Protein AF-A0A3A8ARD9-F1 (afdb_monomer)

Solvent-accessible surface area (backbone atoms only — not comparable to full-atom values): 11303 Å² total; per-residue (Å²): 135,90,88,90,84,87,85,86,86,84,88,78,91,87,85,80,82,78,76,79,75,70,78,70,82,71,80,64,58,63,31,54,31,40,28,12,65,38,53,89,62,83,46,65,73,39,30,37,40,38,26,54,30,51,44,31,18,37,34,86,49,76,37,39,67,30,58,52,47,16,23,49,39,80,49,76,68,88,45,62,64,48,50,39,53,54,50,55,69,37,48,47,90,88,64,81,78,72,55,58,87,47,55,49,75,44,76,76,36,67,59,55,51,76,41,47,37,39,31,39,42,38,32,34,26,63,75,93,54,48,36,30,34,46,36,36,54,59,55,85,47,52,72,37,41,39,34,58,50,49,36,92,71,22,45,65,44,29,38,34,34,35,50,74,44,68,69,70,75,69,70,76,61,60,58,66,58,49,51,50,49,50,51,52,50,51,53,54,56,56,57,59,58,70,77,78,113

Foldseek 3Di:
DDDPDPDPPDPDPDPDPPPPPVVDPDQFDWFKAWEAQAQVPRDHTFWMKIKNHFKWWDHPDALDTDRHYYYKDFQPPPDLVSVQVVCQRRHHPPDDRFDSVQKDKDFQDDQKDKAQFQKKWWDWFPDPGRIIIIMGDPVQQDIMIMGIGTDPRTHTGMMIGGHGRHNPPPPPPCVVVVVVVVVVVVVVVVVVVVVVD

Radius of gyration: 27.37 Å; Cα contacts (8 Å, |Δi|>4): 359; chains: 1; bounding box: 75×41×82 Å

Nearest PDB structures (foldseek):
  8wqp-assembly1_B  TM=2.453E-01  e=1.237E+00  Thalassiosira pseudonana
  4b3f-assembly1_X  TM=2.685E-01  e=9.332E+00  Homo sapiens

Secondary structure (DSSP, 8-state):
------SSS---S-S-------------PPEEEEEESSSSS--SEEEEEEESS-EEEE-SSTT-EESSEEE-EE-SS-SHHHHHHHHHHTPPTTPPPPPGGGEEEESSPPSEEEE-EEEEEEEESSSS--EEEEEEE-SSSS-EEEEEEE-TT--EEEEEEEEE---------THHHHHHHHHHHHHHHHHHHTT--

Structure (mmCIF, N/CA/C/O backbone):
data_AF-A0A3A8ARD9-F1
#
_entry.id   AF-A0A3A8ARD9-F1
#
loop_
_atom_site.group_PDB
_atom_site.id
_atom_site.type_symbol
_atom_site.label_atom_id
_atom_site.label_alt_id
_atom_site.label_comp_id
_atom_site.label_asym_id
_atom_site.label_entity_id
_atom_site.label_seq_id
_atom_site.pdbx_PDB_ins_code
_atom_site.Cartn_x
_atom_site.Cartn_y
_atom_site.Cartn_z
_atom_site.occupancy
_atom_site.B_iso_or_equiv
_atom_site.auth_seq_id
_atom_site.auth_comp_id
_atom_site.auth_asym_id
_atom_site.auth_atom_id
_atom_site.pdbx_PDB_model_num
ATOM 1 N N . MET A 1 1 ? -55.171 -25.670 58.214 1.00 51.94 1 MET A N 1
ATOM 2 C CA . MET A 1 1 ? -53.879 -25.117 58.677 1.00 51.94 1 MET A CA 1
ATOM 3 C C . MET A 1 1 ? -52.766 -25.917 58.018 1.00 51.94 1 MET A C 1
ATOM 5 O O . MET A 1 1 ? -52.911 -27.127 57.944 1.00 51.94 1 MET A O 1
ATOM 9 N N . PHE A 1 2 ? -51.705 -25.227 57.582 1.00 50.22 2 PHE A N 1
ATOM 10 C CA . PHE A 1 2 ? -50.454 -25.733 56.984 1.00 50.22 2 PHE A CA 1
ATOM 11 C C . PHE A 1 2 ? -50.506 -26.158 55.507 1.00 50.22 2 PHE A C 1
ATOM 13 O O . PHE A 1 2 ? -51.161 -27.132 55.160 1.00 50.22 2 PHE A O 1
ATOM 20 N N . GLY A 1 3 ? -49.751 -25.459 54.643 1.00 45.06 3 GLY A N 1
ATOM 21 C CA . GLY A 1 3 ? -49.331 -26.067 53.375 1.00 45.06 3 GLY A CA 1
ATOM 22 C C . GLY A 1 3 ? -48.809 -25.186 52.236 1.00 45.06 3 GLY A C 1
ATOM 23 O O . GLY A 1 3 ? -48.193 -25.740 51.338 1.00 45.06 3 GLY A O 1
ATOM 24 N N . LEU A 1 4 ? -49.003 -23.860 52.226 1.00 45.50 4 LEU A N 1
ATOM 25 C CA . LEU A 1 4 ? -48.804 -23.070 50.994 1.00 45.50 4 LEU A CA 1
ATOM 26 C C . LEU A 1 4 ? -47.886 -21.844 51.166 1.00 45.50 4 LEU A C 1
ATOM 28 O O . LEU A 1 4 ? -48.277 -20.723 50.865 1.00 45.50 4 LEU A O 1
ATOM 32 N N . GLN A 1 5 ? -46.672 -22.027 51.699 1.00 47.50 5 GLN A N 1
ATOM 33 C CA . GLN A 1 5 ? -45.747 -20.899 51.935 1.00 47.50 5 GLN A CA 1
ATOM 34 C C . GLN A 1 5 ? -44.271 -21.154 51.586 1.00 47.50 5 GLN A C 1
ATOM 36 O O . GLN A 1 5 ? -43.397 -20.391 51.986 1.00 47.50 5 GLN A O 1
ATOM 41 N N . ARG A 1 6 ? -43.957 -22.201 50.816 1.00 45.84 6 ARG A N 1
ATOM 42 C CA . ARG A 1 6 ? -42.572 -22.516 50.422 1.00 45.84 6 ARG A CA 1
ATOM 43 C C . ARG A 1 6 ? -42.450 -22.750 48.918 1.00 45.84 6 ARG A C 1
ATOM 45 O O . ARG A 1 6 ? -42.188 -23.862 48.489 1.00 45.84 6 ARG A O 1
ATOM 52 N N . ALA A 1 7 ? -42.670 -21.709 48.120 1.00 44.78 7 ALA A N 1
ATOM 53 C CA . ALA A 1 7 ? -42.417 -21.771 46.675 1.00 44.78 7 ALA A CA 1
ATOM 54 C C . ALA A 1 7 ? -41.921 -20.444 46.067 1.00 44.78 7 ALA A C 1
ATOM 56 O O . ALA A 1 7 ? -42.026 -20.248 44.864 1.00 44.78 7 ALA A O 1
ATOM 57 N N . ILE A 1 8 ? -41.391 -19.512 46.873 1.00 48.25 8 ILE A N 1
ATOM 58 C CA . ILE A 1 8 ? -40.909 -18.207 46.377 1.00 48.25 8 ILE A CA 1
ATOM 59 C C . ILE A 1 8 ? -39.551 -17.859 47.000 1.00 48.25 8 ILE A C 1
ATOM 61 O O . ILE A 1 8 ? -39.387 -16.796 47.574 1.00 48.25 8 ILE A O 1
ATOM 65 N N . VAL A 1 9 ? -38.567 -18.762 46.963 1.00 47.78 9 VAL A N 1
ATOM 66 C CA . VAL A 1 9 ? -37.166 -18.409 47.285 1.00 47.78 9 VAL A CA 1
ATOM 67 C C . VAL A 1 9 ? -36.209 -19.341 46.528 1.00 47.78 9 VAL A C 1
ATOM 69 O O . VAL A 1 9 ? -35.508 -20.137 47.136 1.00 47.78 9 VAL A O 1
ATOM 72 N N . ALA A 1 10 ? -36.219 -19.322 45.194 1.00 43.03 10 ALA A N 1
ATOM 73 C CA . ALA A 1 10 ? -35.192 -20.022 44.403 1.00 43.03 10 ALA A CA 1
ATOM 74 C C . ALA A 1 10 ? -35.070 -19.494 42.961 1.00 43.03 10 ALA A C 1
ATOM 76 O O . ALA A 1 10 ? -34.775 -20.251 42.044 1.00 43.03 10 ALA A O 1
ATOM 77 N N . ILE A 1 11 ? -35.325 -18.203 42.729 1.00 45.53 11 ILE A N 1
ATOM 78 C CA . ILE A 1 11 ? -35.058 -17.558 41.432 1.00 45.53 11 ILE A CA 1
ATOM 79 C C . ILE A 1 11 ? -34.274 -16.282 41.717 1.00 45.53 11 ILE A C 1
ATOM 81 O O . ILE A 1 11 ? -34.780 -15.167 41.664 1.00 45.53 11 ILE A O 1
ATOM 85 N N . GLY A 1 12 ? -33.031 -16.454 42.134 1.00 47.69 12 GLY A N 1
ATOM 86 C CA . GLY A 1 12 ? -32.101 -15.360 42.339 1.00 47.69 12 GLY A CA 1
ATOM 87 C C . GLY A 1 12 ? -30.702 -15.920 42.197 1.00 47.69 12 GLY A C 1
ATOM 88 O O . GLY A 1 12 ? -30.392 -16.918 42.835 1.00 47.69 12 GLY A O 1
ATOM 89 N N . VAL A 1 13 ? -29.869 -15.260 41.392 1.00 43.78 13 VAL A N 1
ATOM 90 C CA . VAL A 1 13 ? -28.436 -15.552 41.178 1.00 43.78 13 VAL A CA 1
ATOM 91 C C . VAL A 1 13 ? -28.100 -16.566 40.062 1.00 43.78 13 VAL A C 1
ATOM 93 O O . VAL A 1 13 ? -27.287 -17.460 40.254 1.00 43.78 13 VAL A O 1
ATOM 96 N N . ALA A 1 14 ? -28.649 -16.402 38.851 1.00 43.91 14 ALA A N 1
ATOM 97 C CA . ALA A 1 14 ? -28.125 -17.096 37.654 1.00 43.91 14 ALA A CA 1
ATOM 98 C C . ALA A 1 14 ? -27.957 -16.198 36.411 1.00 43.91 14 ALA A C 1
ATOM 100 O O . ALA A 1 14 ? -27.719 -16.693 35.315 1.00 43.91 14 ALA A O 1
ATOM 101 N N . ALA A 1 15 ? -28.065 -14.875 36.554 1.00 46.41 15 ALA A N 1
ATOM 102 C CA . ALA A 1 15 ? -28.035 -13.950 35.424 1.00 46.41 15 ALA A CA 1
ATOM 103 C C . ALA A 1 15 ? -27.101 -12.770 35.700 1.00 46.41 15 ALA A C 1
ATOM 105 O O . ALA A 1 15 ? -27.576 -11.659 35.884 1.00 46.41 15 ALA A O 1
ATOM 106 N N . LEU A 1 16 ? -25.786 -13.005 35.786 1.00 44.34 16 LEU A N 1
ATOM 107 C CA . LEU A 1 16 ? -24.790 -11.952 35.520 1.00 44.34 16 LEU A CA 1
ATOM 108 C C . LEU A 1 16 ? -23.359 -12.495 35.328 1.00 44.34 16 LEU A C 1
ATOM 110 O O . LEU A 1 16 ? -22.392 -11.884 35.760 1.00 44.34 16 LEU A O 1
ATOM 114 N N . MET A 1 17 ? -23.201 -13.646 34.673 1.00 47.62 17 MET A N 1
ATOM 115 C CA . MET A 1 17 ? -21.904 -14.064 34.114 1.00 47.62 17 MET A CA 1
ATOM 116 C C . MET A 1 17 ? -21.945 -13.864 32.596 1.00 47.62 17 MET A C 1
ATOM 118 O O . MET A 1 17 ? -21.634 -14.762 31.821 1.00 47.62 17 MET A O 1
ATOM 122 N N . ALA A 1 18 ? -22.394 -12.681 32.161 1.00 52.00 18 ALA A N 1
ATOM 123 C CA . ALA A 1 18 ? -22.099 -12.210 30.817 1.00 52.00 18 ALA A CA 1
ATOM 124 C C . ALA A 1 18 ? -20.601 -11.908 30.810 1.00 52.00 18 ALA A C 1
ATOM 126 O O . ALA A 1 18 ? -20.155 -10.865 31.287 1.00 52.00 18 ALA A O 1
ATOM 127 N N . VAL A 1 19 ? -19.839 -12.911 30.384 1.00 51.06 19 VAL A N 1
ATOM 128 C CA . VAL A 1 19 ? -18.399 -12.865 30.184 1.00 51.06 19 VAL A CA 1
ATOM 129 C C . VAL A 1 19 ? -18.106 -11.675 29.274 1.00 51.06 19 VAL A C 1
ATOM 131 O O . VAL A 1 19 ? -18.251 -11.745 28.059 1.00 51.06 19 VAL A O 1
ATOM 134 N N . TYR A 1 20 ? -17.713 -10.559 29.883 1.00 47.31 20 TYR A N 1
ATOM 135 C CA . TYR A 1 20 ? -16.976 -9.503 29.213 1.00 47.31 20 TYR A CA 1
ATOM 136 C C . TYR A 1 20 ? -15.608 -10.098 28.866 1.00 47.31 20 TYR A C 1
ATOM 138 O O . TYR A 1 20 ? -14.628 -9.906 29.583 1.00 47.31 20 TYR A O 1
ATOM 146 N N . THR A 1 21 ? -15.525 -10.857 27.772 1.00 50.69 21 THR A N 1
ATOM 147 C CA . THR A 1 21 ? -14.259 -10.999 27.057 1.00 50.69 21 THR A CA 1
ATOM 148 C C . THR A 1 21 ? -13.970 -9.632 26.465 1.00 50.69 21 THR A C 1
ATOM 150 O O . THR A 1 21 ? -14.324 -9.335 25.326 1.00 50.69 21 THR A O 1
ATOM 153 N N . VAL A 1 22 ? -13.392 -8.756 27.285 1.00 55.84 22 VAL A N 1
ATOM 154 C CA . VAL A 1 22 ? -12.716 -7.566 26.792 1.00 55.84 22 VAL A CA 1
ATOM 155 C C . VAL A 1 22 ? -11.607 -8.118 25.912 1.00 55.84 22 VAL A C 1
ATOM 157 O O . VAL A 1 22 ? -10.635 -8.675 26.421 1.00 55.84 22 VAL A O 1
ATOM 160 N N . ALA A 1 23 ? -11.816 -8.077 24.596 1.00 53.88 23 ALA A N 1
ATOM 161 C CA . ALA A 1 23 ? -10.772 -8.348 23.630 1.00 53.88 23 ALA A CA 1
ATOM 162 C C . ALA A 1 23 ? -9.664 -7.340 23.931 1.00 53.88 23 ALA A C 1
ATOM 164 O O . ALA A 1 23 ? -9.779 -6.155 23.618 1.00 53.88 23 ALA A O 1
ATOM 165 N N . LEU A 1 24 ? -8.648 -7.785 24.670 1.00 51.09 24 LEU A N 1
ATOM 166 C CA . LEU A 1 24 ? -7.471 -6.977 24.920 1.00 51.09 24 LEU A CA 1
ATOM 167 C C . LEU A 1 24 ? -6.895 -6.647 23.542 1.00 51.09 24 LEU A C 1
ATOM 169 O O . LEU A 1 24 ? -6.752 -7.572 22.738 1.00 51.09 24 LEU A O 1
ATOM 173 N N . PRO A 1 25 ? -6.601 -5.369 23.247 1.00 55.31 25 PRO A N 1
ATOM 174 C CA . PRO A 1 25 ? -6.003 -5.008 21.976 1.00 55.31 25 PRO A CA 1
ATOM 175 C C . PRO A 1 25 ? -4.696 -5.786 21.864 1.00 55.31 25 PRO A C 1
ATOM 177 O O . PRO A 1 25 ? -3.753 -5.563 22.628 1.00 55.31 25 PRO A O 1
ATOM 180 N N . THR A 1 26 ? -4.663 -6.770 20.966 1.00 52.94 26 THR A N 1
ATOM 181 C CA . THR A 1 26 ? -3.432 -7.466 20.614 1.00 52.94 26 THR A CA 1
ATOM 182 C C . THR A 1 26 ? -2.468 -6.389 20.164 1.00 52.94 26 THR A C 1
ATOM 184 O O . THR A 1 26 ? -2.813 -5.606 19.278 1.00 52.94 26 THR A O 1
ATOM 187 N N . LYS A 1 27 ? -1.304 -6.297 20.818 1.00 52.31 27 LYS A N 1
ATOM 188 C CA . LYS A 1 27 ? -0.254 -5.366 20.410 1.00 52.31 27 LYS A CA 1
ATOM 189 C C . LYS A 1 27 ? -0.035 -5.569 18.921 1.00 52.31 27 LYS A C 1
ATOM 191 O O . LYS A 1 27 ? 0.405 -6.636 18.502 1.00 52.31 27 LYS A O 1
ATOM 196 N N . SER A 1 28 ? -0.421 -4.564 18.150 1.00 60.41 28 SER A N 1
ATOM 197 C CA . SER A 1 28 ? -0.169 -4.547 16.729 1.00 60.41 28 SER A CA 1
ATOM 198 C C . SER A 1 28 ? 1.343 -4.575 16.555 1.00 60.41 28 SER A C 1
ATOM 200 O O . SER A 1 28 ? 2.037 -3.655 16.989 1.00 60.41 28 SER A O 1
ATOM 202 N N . HIS A 1 29 ? 1.862 -5.683 16.039 1.00 68.19 29 HIS A N 1
ATOM 203 C CA . HIS A 1 29 ? 3.268 -5.776 15.696 1.00 68.19 29 HIS A CA 1
ATOM 204 C C . HIS A 1 29 ? 3.477 -4.990 14.407 1.00 68.19 29 HIS A C 1
ATOM 206 O O . HIS A 1 29 ? 2.706 -5.151 13.462 1.00 68.19 29 HIS A O 1
ATOM 212 N N . ALA A 1 30 ? 4.509 -4.149 14.388 1.00 85.12 30 ALA A N 1
ATOM 213 C CA . ALA A 1 30 ? 4.923 -3.488 13.165 1.00 85.12 30 ALA A CA 1
ATOM 214 C C . ALA A 1 30 ? 5.226 -4.553 12.098 1.00 85.12 30 ALA A C 1
ATOM 216 O O . ALA A 1 30 ? 5.954 -5.512 12.377 1.00 85.12 30 ALA A O 1
ATOM 217 N N . ALA A 1 31 ? 4.639 -4.410 10.911 1.00 93.19 31 ALA A N 1
ATOM 218 C CA . ALA A 1 31 ? 4.912 -5.287 9.781 1.00 93.19 31 ALA A CA 1
ATOM 219 C C . ALA A 1 31 ? 6.067 -4.718 8.952 1.00 93.19 31 ALA A C 1
ATOM 221 O O . ALA A 1 31 ? 6.201 -3.504 8.800 1.00 93.19 31 ALA A O 1
ATOM 222 N N . THR A 1 32 ? 6.905 -5.596 8.410 1.00 96.94 32 THR A N 1
ATOM 223 C CA . THR A 1 32 ? 8.037 -5.211 7.568 1.00 96.94 32 THR A CA 1
ATOM 224 C C . THR A 1 32 ? 7.963 -5.985 6.262 1.00 96.94 32 THR A C 1
ATOM 226 O O . THR A 1 32 ? 7.939 -7.215 6.275 1.00 96.94 32 THR A O 1
ATOM 229 N N . ILE A 1 33 ? 7.945 -5.262 5.145 1.00 97.88 33 ILE A N 1
ATOM 230 C CA . ILE A 1 33 ? 7.866 -5.820 3.795 1.00 97.88 33 ILE A CA 1
ATOM 231 C C . ILE A 1 33 ? 9.138 -5.450 3.041 1.00 97.88 33 ILE A C 1
ATOM 233 O O . ILE A 1 33 ? 9.484 -4.274 2.939 1.00 97.88 33 ILE A O 1
ATOM 237 N N . THR A 1 34 ? 9.833 -6.440 2.488 1.00 97.25 34 THR A N 1
ATOM 238 C CA . THR A 1 34 ? 10.990 -6.214 1.614 1.00 97.25 34 THR A CA 1
ATOM 239 C C . THR A 1 34 ? 10.570 -6.269 0.151 1.00 97.25 34 THR A C 1
ATOM 241 O O . THR A 1 34 ? 9.856 -7.182 -0.260 1.00 97.25 34 THR A O 1
ATOM 244 N N .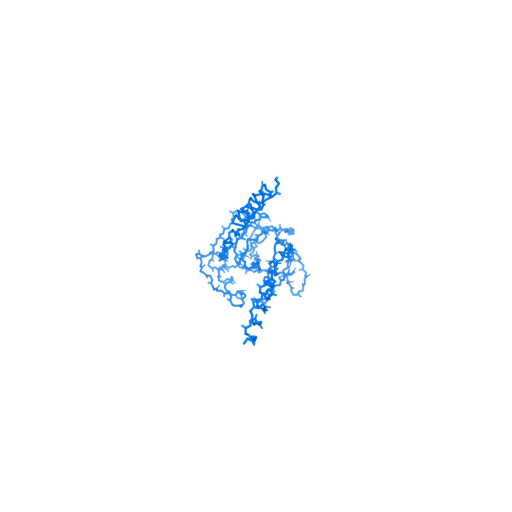 PHE A 1 35 ? 11.028 -5.303 -0.640 1.00 96.62 35 PHE A N 1
ATOM 245 C CA . PHE A 1 35 ? 10.693 -5.198 -2.057 1.00 96.62 35 PHE A CA 1
ATOM 246 C C . PHE A 1 35 ? 11.866 -5.596 -2.947 1.00 96.62 35 PHE A C 1
ATOM 248 O O . PHE A 1 35 ? 13.008 -5.214 -2.677 1.00 96.62 35 PHE A O 1
ATOM 255 N N . TYR A 1 36 ? 11.561 -6.324 -4.019 1.00 94.81 36 TYR A N 1
ATOM 256 C CA . TYR A 1 36 ? 12.518 -6.831 -5.005 1.00 94.81 36 TYR A CA 1
ATOM 257 C C . TYR A 1 36 ? 12.028 -6.533 -6.422 1.00 94.81 36 TYR A C 1
ATOM 259 O O . TYR A 1 36 ? 10.817 -6.465 -6.652 1.00 94.81 36 TYR A O 1
ATOM 267 N N . ASP A 1 37 ? 12.960 -6.387 -7.367 1.00 91.69 37 ASP A N 1
ATOM 268 C CA . ASP A 1 37 ? 12.613 -6.257 -8.790 1.00 91.69 37 ASP A CA 1
ATOM 269 C C . ASP A 1 37 ? 11.928 -7.537 -9.316 1.00 91.69 37 ASP A C 1
ATOM 271 O O . ASP A 1 37 ? 10.939 -7.448 -10.043 1.00 91.69 37 ASP A O 1
ATOM 275 N N . ASP A 1 38 ? 12.379 -8.719 -8.872 1.00 87.88 38 ASP A N 1
ATOM 276 C CA . ASP A 1 38 ? 11.683 -10.000 -9.059 1.00 87.88 38 ASP A CA 1
ATOM 277 C C . ASP A 1 38 ? 11.295 -10.606 -7.695 1.00 87.88 38 ASP A C 1
ATOM 279 O O . ASP A 1 38 ? 12.137 -11.179 -6.997 1.00 87.88 38 ASP A O 1
ATOM 283 N N . PRO A 1 39 ? 10.019 -10.516 -7.280 1.00 78.31 39 PRO A N 1
ATOM 284 C CA . PRO A 1 39 ? 9.589 -11.071 -6.002 1.00 78.31 39 PRO A CA 1
ATOM 285 C C . PRO A 1 39 ? 9.498 -12.611 -6.002 1.00 78.31 39 PRO A C 1
ATOM 287 O O . PRO A 1 39 ? 9.408 -13.200 -4.924 1.00 78.31 39 PRO A O 1
ATOM 290 N N . ALA A 1 40 ? 9.516 -13.283 -7.164 1.00 80.81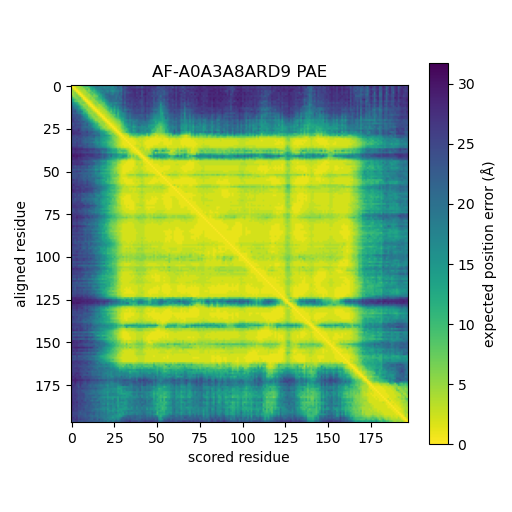 40 ALA A N 1
ATOM 291 C CA . ALA A 1 40 ? 9.477 -14.747 -7.261 1.00 80.81 40 ALA A CA 1
ATOM 292 C C . ALA A 1 40 ? 10.868 -15.391 -7.107 1.00 80.81 40 ALA A C 1
ATOM 294 O O . ALA A 1 40 ? 10.973 -16.523 -6.627 1.00 80.81 40 ALA A O 1
ATOM 295 N N . GLY A 1 41 ? 11.927 -14.666 -7.469 1.00 77.31 41 GLY A N 1
ATOM 296 C CA . GLY A 1 41 ? 13.320 -15.035 -7.238 1.00 77.31 41 GLY A CA 1
ATOM 297 C C . GLY A 1 41 ? 14.066 -13.853 -6.624 1.00 77.31 41 GLY A C 1
ATOM 298 O O . GLY A 1 41 ? 14.609 -13.074 -7.396 1.00 77.31 41 GLY A O 1
ATOM 299 N N . PRO A 1 42 ? 14.099 -13.703 -5.281 1.00 71.56 42 PRO A N 1
ATOM 300 C CA . PRO A 1 42 ? 14.482 -12.465 -4.594 1.00 71.56 42 PRO A CA 1
ATOM 301 C C . PRO A 1 42 ? 15.971 -12.129 -4.772 1.00 71.56 42 PRO A C 1
ATOM 303 O O . PRO A 1 42 ? 16.802 -12.329 -3.885 1.00 71.56 42 PRO A O 1
ATOM 306 N N . ALA A 1 43 ? 16.295 -11.615 -5.947 1.00 78.06 43 ALA A N 1
ATOM 307 C CA . ALA A 1 43 ? 17.495 -10.877 -6.276 1.00 78.06 43 ALA A CA 1
ATOM 308 C C . ALA A 1 43 ? 17.138 -9.384 -6.318 1.00 78.06 43 ALA A C 1
ATOM 310 O O . ALA A 1 43 ? 15.970 -9.015 -6.441 1.00 78.06 43 ALA A O 1
ATOM 311 N N . ASP A 1 44 ? 18.143 -8.521 -6.179 1.00 88.19 44 ASP A N 1
ATOM 312 C CA . ASP A 1 44 ? 17.994 -7.073 -6.373 1.00 88.19 44 ASP A CA 1
ATOM 313 C C . ASP A 1 44 ? 16.969 -6.415 -5.431 1.00 88.19 44 ASP A C 1
ATOM 315 O O . ASP A 1 44 ? 15.945 -5.853 -5.832 1.00 88.19 44 ASP A O 1
ATOM 319 N N . LYS A 1 45 ? 17.269 -6.479 -4.127 1.00 93.69 45 LYS A N 1
ATOM 320 C CA . LYS A 1 45 ? 16.525 -5.757 -3.087 1.00 93.69 45 LYS A CA 1
ATOM 321 C C . LYS A 1 45 ? 16.475 -4.260 -3.417 1.00 93.69 45 LYS A C 1
ATOM 323 O O . LYS A 1 45 ? 17.501 -3.627 -3.656 1.00 93.69 45 LYS A O 1
ATOM 328 N N . ARG A 1 46 ? 15.276 -3.684 -3.347 1.00 94.62 46 ARG A N 1
ATOM 329 C CA . ARG A 1 46 ? 14.999 -2.262 -3.618 1.00 94.62 46 ARG A CA 1
ATOM 330 C C . ARG A 1 46 ? 14.833 -1.435 -2.356 1.00 94.62 46 ARG A C 1
ATOM 332 O O . ARG A 1 46 ? 15.138 -0.247 -2.348 1.00 94.62 46 ARG A O 1
ATOM 339 N N . GLY A 1 47 ? 14.362 -2.056 -1.288 1.00 96.00 47 GLY A N 1
ATOM 340 C CA . GLY A 1 47 ? 14.173 -1.396 -0.010 1.00 96.00 47 GLY A CA 1
ATOM 341 C C . GLY A 1 47 ? 13.225 -2.168 0.881 1.00 96.00 47 GLY A C 1
ATOM 342 O O . GLY A 1 47 ? 12.774 -3.271 0.551 1.00 96.00 47 GLY A O 1
ATOM 343 N N . THR A 1 48 ? 12.939 -1.567 2.019 1.00 97.62 48 THR A N 1
ATOM 344 C CA . THR A 1 48 ? 12.080 -2.123 3.046 1.00 97.62 48 THR A CA 1
ATOM 345 C C . THR A 1 48 ? 11.035 -1.087 3.434 1.00 97.62 48 THR A C 1
ATOM 347 O O . THR A 1 48 ? 11.360 0.066 3.701 1.00 97.62 48 THR A O 1
ATOM 350 N N . LEU A 1 49 ? 9.776 -1.507 3.500 1.00 97.94 49 LEU A N 1
ATOM 351 C CA . LEU A 1 49 ? 8.691 -0.715 4.059 1.00 97.94 49 LEU A CA 1
ATOM 352 C C . LEU A 1 49 ? 8.348 -1.248 5.445 1.00 97.94 49 LEU A C 1
ATOM 354 O O . LEU A 1 49 ? 8.115 -2.446 5.613 1.00 97.94 49 LEU A O 1
ATOM 358 N N . THR A 1 50 ? 8.297 -0.357 6.425 1.00 97.81 50 THR A N 1
ATOM 359 C CA . THR A 1 50 ? 7.809 -0.657 7.769 1.00 97.81 50 THR A CA 1
ATOM 360 C C . THR A 1 50 ? 6.444 -0.020 7.966 1.00 97.81 50 THR A C 1
ATOM 362 O O . THR A 1 50 ? 6.251 1.148 7.647 1.00 97.81 50 THR A O 1
ATOM 365 N N . CYS A 1 51 ? 5.521 -0.793 8.517 1.00 96.31 51 CYS A N 1
ATOM 366 C CA . CYS A 1 51 ? 4.151 -0.418 8.820 1.00 96.31 51 CYS A CA 1
ATOM 367 C C . CYS A 1 51 ? 3.949 -0.458 10.338 1.00 96.31 51 CYS A C 1
ATOM 369 O O . CYS A 1 51 ? 4.365 -1.427 10.971 1.00 96.31 51 CYS A O 1
ATOM 371 N N . SER A 1 52 ? 3.291 0.535 10.945 1.00 94.56 52 SER A N 1
ATOM 372 C CA . SER A 1 52 ? 2.960 0.493 12.386 1.00 94.56 52 SER A CA 1
ATOM 373 C C . SER A 1 52 ? 2.023 -0.656 12.755 1.00 94.56 52 SER A C 1
ATOM 375 O O . SER A 1 52 ? 2.033 -1.134 13.894 1.00 94.56 52 SER A O 1
ATOM 377 N N . VAL A 1 53 ? 1.208 -1.094 11.794 1.00 90.94 53 VAL A N 1
ATOM 378 C CA . VAL A 1 53 ? 0.232 -2.170 11.950 1.00 90.94 53 VAL A CA 1
ATOM 379 C C . VAL A 1 53 ? 0.299 -3.174 10.794 1.00 90.94 53 VAL A C 1
ATOM 381 O O . VAL A 1 53 ? 1.343 -3.315 10.157 1.00 90.94 53 VAL A O 1
ATOM 384 N N . ALA A 1 54 ? -0.785 -3.914 10.545 1.00 92.88 54 ALA A N 1
ATOM 385 C CA . ALA A 1 54 ? -0.874 -4.863 9.444 1.00 92.88 54 ALA A CA 1
ATOM 386 C C . ALA A 1 54 ? -0.977 -4.152 8.085 1.00 92.88 54 ALA A C 1
ATOM 388 O O . ALA A 1 54 ? -1.878 -3.347 7.848 1.00 92.88 54 ALA A O 1
ATOM 389 N N . CYS A 1 55 ? -0.074 -4.508 7.180 1.00 96.50 55 CYS A N 1
ATOM 390 C CA . CYS A 1 55 ? -0.107 -4.127 5.777 1.00 96.50 55 CYS A CA 1
ATOM 391 C C . CYS A 1 55 ? 0.387 -5.303 4.927 1.00 96.50 55 CYS A C 1
ATOM 393 O O . CYS A 1 55 ? 1.058 -6.217 5.423 1.00 96.50 55 CYS A O 1
ATOM 395 N N . SER A 1 56 ? 0.087 -5.261 3.637 1.00 97.56 56 SER A N 1
ATOM 396 C CA . SER A 1 56 ? 0.601 -6.211 2.657 1.00 97.56 56 SER A CA 1
ATOM 397 C C . SER A 1 56 ? 0.955 -5.500 1.363 1.00 97.56 56 SER A C 1
ATOM 399 O O . SER A 1 56 ? 0.492 -4.394 1.099 1.00 97.56 56 SER A O 1
ATOM 401 N N . ALA A 1 57 ? 1.797 -6.121 0.548 1.00 98.06 57 ALA A N 1
ATOM 402 C CA . ALA A 1 57 ? 2.200 -5.586 -0.741 1.00 98.06 57 ALA A CA 1
ATOM 403 C C . ALA A 1 57 ? 1.796 -6.522 -1.872 1.00 98.06 57 ALA A C 1
ATOM 405 O O . ALA A 1 57 ? 1.722 -7.739 -1.689 1.00 98.06 57 ALA A O 1
ATOM 406 N N . LEU A 1 58 ? 1.558 -5.938 -3.043 1.00 97.81 58 LEU A N 1
ATOM 407 C CA . LEU A 1 58 ? 1.307 -6.681 -4.266 1.00 97.81 58 LEU A CA 1
ATOM 408 C C . LEU A 1 58 ? 2.525 -7.558 -4.589 1.00 97.81 58 LEU A C 1
ATOM 410 O O . LEU A 1 58 ? 3.664 -7.084 -4.649 1.00 97.81 58 LEU A O 1
ATOM 414 N N . PHE A 1 59 ? 2.269 -8.846 -4.787 1.00 95.06 59 PHE A N 1
ATOM 415 C CA . PHE A 1 59 ? 3.252 -9.834 -5.217 1.00 95.06 59 PHE A CA 1
ATOM 416 C C . PHE A 1 59 ? 3.272 -9.946 -6.754 1.00 95.06 59 PHE A C 1
ATOM 418 O O . PHE A 1 59 ? 2.611 -9.180 -7.442 1.00 95.06 59 PHE A O 1
ATOM 425 N N . SER A 1 60 ? 3.994 -10.906 -7.339 1.00 92.31 60 SER A N 1
ATOM 426 C CA . SER A 1 60 ? 4.111 -11.041 -8.807 1.00 92.31 60 SER A CA 1
ATOM 427 C C . SER A 1 60 ? 2.789 -11.260 -9.557 1.00 92.31 60 SER A C 1
ATOM 429 O O . SER A 1 60 ? 2.722 -11.013 -10.759 1.00 92.31 60 SER A O 1
ATOM 431 N N . THR A 1 61 ? 1.753 -11.761 -8.880 1.00 95.19 61 THR A N 1
ATOM 432 C CA . THR A 1 61 ? 0.463 -12.104 -9.494 1.00 95.19 61 THR A CA 1
ATOM 433 C C . THR A 1 61 ? -0.597 -11.058 -9.133 1.00 95.19 61 THR A C 1
ATOM 435 O O . THR A 1 61 ? -0.736 -10.751 -7.945 1.00 95.19 61 THR A O 1
ATOM 438 N N . PRO A 1 62 ? -1.390 -10.554 -10.100 1.00 96.44 62 PRO A N 1
ATOM 439 C CA . PRO A 1 62 ? -2.444 -9.579 -9.828 1.00 96.44 62 PRO A CA 1
ATOM 440 C C . PRO A 1 62 ? -3.398 -10.014 -8.712 1.00 96.44 62 PRO A C 1
ATOM 442 O O . PRO A 1 62 ? -3.790 -11.181 -8.635 1.00 96.44 62 PRO A O 1
ATOM 445 N N . GLY A 1 63 ? -3.741 -9.082 -7.820 1.00 96.50 63 GLY A N 1
ATOM 446 C CA . GLY A 1 63 ? -4.631 -9.328 -6.679 1.00 96.50 63 GLY A CA 1
ATOM 447 C C . GLY A 1 63 ? -4.049 -10.217 -5.573 1.00 96.50 63 GLY A C 1
ATOM 448 O O . GLY A 1 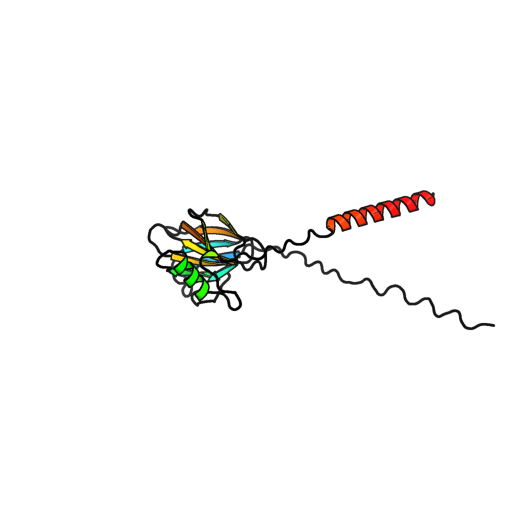63 ? -4.724 -10.467 -4.572 1.00 96.50 63 GLY A O 1
ATOM 449 N N . THR A 1 64 ? -2.809 -10.700 -5.717 1.00 97.50 64 THR A N 1
ATOM 450 C CA . THR A 1 64 ? -2.138 -11.521 -4.704 1.00 97.50 64 THR A CA 1
ATOM 451 C C . THR A 1 64 ? -1.244 -10.649 -3.840 1.00 97.50 64 THR A C 1
ATOM 453 O O . THR A 1 64 ? -0.293 -10.044 -4.328 1.00 97.50 64 THR A O 1
ATOM 456 N N . TYR A 1 65 ? -1.536 -10.622 -2.542 1.00 97.56 65 TYR A N 1
ATOM 457 C CA . TYR A 1 65 ? -0.823 -9.803 -1.569 1.00 97.56 65 TYR A CA 1
ATOM 458 C C . TYR A 1 65 ? -0.034 -10.663 -0.590 1.00 97.56 65 TYR A C 1
ATOM 460 O O . TYR A 1 65 ? -0.482 -11.738 -0.185 1.00 97.56 65 TYR A O 1
ATOM 468 N N . ASN A 1 66 ? 1.137 -10.175 -0.197 1.00 96.75 66 ASN A N 1
ATOM 469 C CA . ASN A 1 66 ? 2.038 -10.849 0.725 1.00 96.75 66 ASN A CA 1
ATOM 470 C C . ASN A 1 66 ? 2.509 -9.871 1.818 1.00 96.75 66 ASN A C 1
ATOM 472 O O . ASN A 1 66 ? 2.663 -8.675 1.582 1.00 96.75 66 ASN A O 1
ATOM 476 N N . THR A 1 67 ? 2.679 -10.373 3.041 1.00 96.81 67 THR A N 1
ATOM 477 C CA . THR A 1 67 ? 2.983 -9.565 4.235 1.00 96.81 67 THR A CA 1
ATOM 478 C C . THR A 1 67 ? 4.478 -9.419 4.522 1.00 96.81 67 THR A C 1
ATOM 480 O O . THR A 1 67 ? 4.843 -8.753 5.483 1.00 96.81 67 THR A O 1
ATOM 483 N N . THR A 1 68 ? 5.347 -10.079 3.755 1.00 96.56 68 THR A N 1
ATOM 484 C CA . THR A 1 68 ? 6.806 -10.064 3.949 1.00 96.56 68 THR A CA 1
ATOM 485 C C . THR A 1 68 ? 7.571 -9.672 2.690 1.00 96.56 68 THR A C 1
ATOM 487 O O . THR A 1 68 ? 8.649 -9.089 2.799 1.00 96.56 68 THR A O 1
ATOM 490 N N . VAL A 1 69 ? 7.030 -9.952 1.502 1.00 96.56 69 VAL A N 1
ATOM 491 C CA . VAL A 1 69 ? 7.683 -9.684 0.214 1.00 96.56 69 VAL A CA 1
ATOM 492 C C . VAL A 1 69 ? 6.743 -8.940 -0.729 1.00 96.56 69 VAL A C 1
ATOM 494 O O . VAL A 1 69 ? 5.608 -9.361 -0.921 1.00 96.56 69 VAL A O 1
ATOM 497 N N . GLY A 1 70 ? 7.228 -7.869 -1.355 1.00 97.06 70 GLY A N 1
ATOM 498 C CA . GLY A 1 70 ? 6.515 -7.125 -2.395 1.00 97.06 70 GLY A CA 1
ATOM 499 C C . GLY A 1 70 ? 7.296 -7.058 -3.708 1.00 97.06 70 GLY A C 1
ATOM 500 O O . GLY A 1 70 ? 8.526 -7.124 -3.717 1.00 97.06 70 GLY A O 1
ATOM 501 N N . GLY A 1 71 ? 6.578 -6.929 -4.822 1.00 95.44 71 GLY A N 1
ATOM 502 C CA . GLY A 1 71 ? 7.169 -6.708 -6.142 1.00 95.44 71 GLY A CA 1
ATOM 503 C C . GLY A 1 71 ? 7.320 -5.229 -6.487 1.00 95.44 71 GLY A C 1
ATOM 504 O O . GLY A 1 71 ? 6.585 -4.379 -5.977 1.00 95.44 71 GLY A O 1
ATOM 505 N N . VAL A 1 72 ? 8.257 -4.934 -7.385 1.00 95.25 72 VAL A N 1
ATOM 506 C CA . VAL A 1 72 ? 8.343 -3.641 -8.072 1.00 95.25 72 VAL A CA 1
ATOM 507 C C . VAL A 1 72 ? 7.710 -3.755 -9.451 1.00 95.25 72 VAL A C 1
ATOM 509 O O . VAL A 1 72 ? 7.996 -4.674 -10.213 1.00 95.25 72 VAL A O 1
ATOM 512 N N . PHE A 1 73 ? 6.855 -2.796 -9.787 1.00 95.12 73 PHE A N 1
ATOM 513 C CA . PHE A 1 73 ? 6.103 -2.779 -11.037 1.00 95.12 73 PHE A CA 1
ATOM 514 C C . PHE A 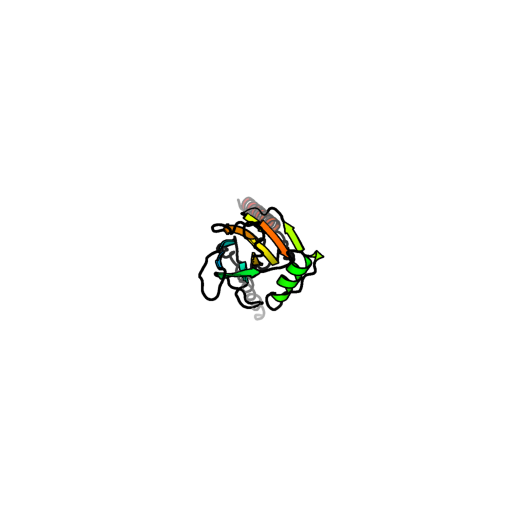1 73 ? 6.391 -1.519 -11.832 1.00 95.12 73 PHE A C 1
ATOM 516 O O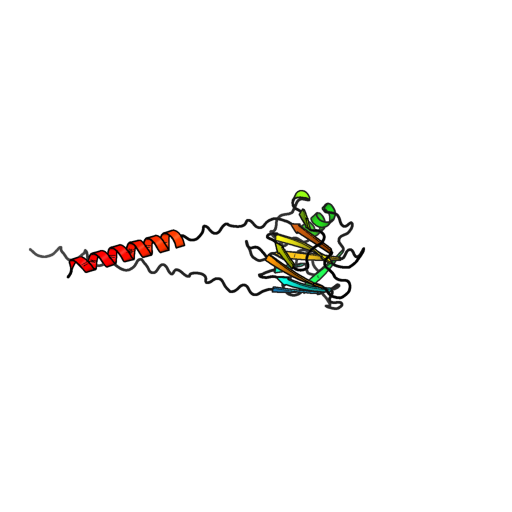 . PHE A 1 73 ? 6.823 -0.507 -11.291 1.00 95.12 73 PHE A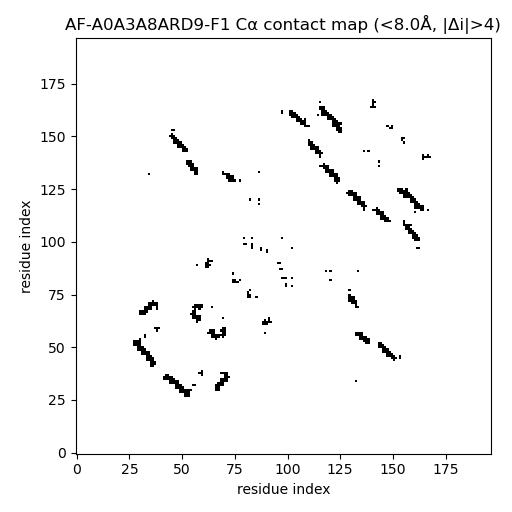 O 1
ATOM 523 N N . THR A 1 74 ? 6.109 -1.561 -13.130 1.00 95.06 74 THR A N 1
ATOM 524 C CA . THR A 1 74 ? 6.175 -0.375 -13.984 1.00 95.06 74 THR A CA 1
ATOM 525 C C . THR A 1 74 ? 4.777 0.189 -14.197 1.00 95.06 74 THR A C 1
ATOM 527 O O . THR A 1 74 ? 3.913 -0.502 -14.732 1.00 95.06 74 THR A O 1
ATOM 530 N N . VAL A 1 75 ? 4.568 1.457 -13.835 1.00 94.38 75 VAL A N 1
ATOM 531 C CA . VAL A 1 75 ? 3.327 2.190 -14.132 1.00 94.38 75 VAL A CA 1
ATOM 532 C C . VAL A 1 75 ? 3.649 3.341 -15.079 1.00 94.38 75 VAL A C 1
ATOM 534 O O . VAL A 1 75 ? 4.332 4.296 -14.707 1.00 94.38 75 VAL A O 1
ATOM 537 N N . HIS A 1 76 ? 3.189 3.233 -16.328 1.00 92.31 76 HIS A N 1
ATOM 538 C CA . HIS A 1 76 ? 3.514 4.184 -17.389 1.00 92.31 76 HIS A CA 1
ATOM 539 C C . HIS A 1 76 ? 2.328 4.459 -18.331 1.00 92.31 76 HIS A C 1
ATOM 541 O O . HIS A 1 76 ? 1.635 3.512 -18.703 1.00 92.31 76 HIS A O 1
ATOM 547 N N . PRO A 1 77 ? 2.141 5.712 -18.795 1.00 92.25 77 PRO A N 1
ATOM 548 C CA . PRO A 1 77 ? 2.753 6.955 -18.291 1.00 92.25 77 PRO A CA 1
ATOM 549 C C . PRO A 1 77 ? 2.472 7.196 -16.799 1.00 92.25 77 PRO A C 1
ATOM 551 O O . PRO A 1 77 ? 1.520 6.625 -16.288 1.00 92.25 77 PRO A O 1
ATOM 554 N N . PRO A 1 78 ? 3.272 7.988 -16.066 1.00 87.31 78 PRO A N 1
ATOM 555 C CA . PRO A 1 78 ? 3.030 8.256 -14.648 1.00 87.31 78 PRO A CA 1
ATOM 556 C C . PRO A 1 78 ? 1.985 9.374 -14.481 1.00 87.31 78 PRO A C 1
ATOM 558 O O . PRO A 1 78 ? 2.334 10.524 -14.225 1.00 87.31 78 PRO A O 1
ATOM 561 N N . ASN A 1 79 ? 0.704 9.053 -14.672 1.00 92.44 79 ASN A N 1
ATOM 562 C CA . ASN A 1 79 ? -0.412 9.969 -14.432 1.00 92.44 79 ASN A CA 1
ATOM 563 C C . ASN A 1 79 ? -1.519 9.294 -13.610 1.00 92.44 79 ASN A C 1
ATOM 565 O O . ASN A 1 79 ? -1.536 8.076 -13.456 1.00 92.44 79 ASN A O 1
ATOM 569 N N . GLU A 1 80 ? -2.449 10.083 -13.080 1.00 92.75 80 GLU A N 1
ATOM 570 C CA . GLU A 1 80 ? -3.489 9.593 -12.164 1.00 92.75 80 GLU A CA 1
ATOM 571 C C . GLU A 1 80 ? -4.383 8.531 -12.820 1.00 92.75 80 GLU A C 1
ATOM 573 O O . GLU A 1 80 ? -4.758 7.549 -12.184 1.00 92.75 80 GLU A O 1
ATOM 578 N N . THR A 1 81 ? -4.675 8.664 -14.119 1.00 96.06 81 THR A N 1
ATOM 579 C CA . THR A 1 81 ? -5.513 7.701 -14.852 1.00 96.06 81 THR A CA 1
ATOM 580 C C . THR A 1 81 ? -4.849 6.330 -14.947 1.00 96.06 81 THR A C 1
ATOM 582 O O . THR A 1 81 ? -5.474 5.310 -14.660 1.00 96.06 81 THR A O 1
ATOM 585 N N . THR A 1 82 ? -3.578 6.270 -15.337 1.00 96.81 82 THR A N 1
ATOM 586 C CA . THR A 1 82 ? -2.848 5.000 -15.457 1.00 96.81 82 THR A CA 1
ATOM 587 C C . THR A 1 82 ? -2.544 4.376 -14.105 1.00 96.81 82 THR A C 1
ATOM 589 O O . THR A 1 82 ? -2.605 3.155 -13.987 1.00 96.81 82 THR A O 1
ATOM 592 N N . GLN A 1 83 ? -2.263 5.188 -13.084 1.00 95.88 83 GLN A N 1
ATOM 593 C CA . GLN A 1 83 ? -2.095 4.714 -11.713 1.00 95.88 83 GLN A CA 1
ATOM 594 C C . GLN A 1 83 ? -3.397 4.112 -11.175 1.00 95.88 83 GLN A C 1
ATOM 596 O O . GLN A 1 83 ? -3.382 2.978 -10.704 1.00 95.88 83 GLN A O 1
ATOM 601 N N . THR A 1 84 ? -4.529 4.799 -11.347 1.00 97.12 84 THR A N 1
ATOM 602 C CA . THR A 1 84 ? -5.857 4.287 -10.963 1.00 97.12 84 THR A CA 1
ATOM 603 C C . THR A 1 84 ? -6.173 2.976 -11.681 1.00 97.12 84 THR A C 1
ATOM 605 O O . THR A 1 84 ? -6.584 2.002 -11.054 1.00 97.12 84 THR A O 1
ATOM 608 N N . ASN A 1 85 ? -5.921 2.905 -12.993 1.00 97.75 85 ASN A N 1
ATOM 609 C CA . ASN A 1 85 ? -6.122 1.679 -13.768 1.00 97.75 85 ASN A CA 1
ATOM 610 C C . ASN A 1 85 ? -5.228 0.532 -13.277 1.00 97.75 85 ASN A C 1
ATOM 612 O O . ASN A 1 85 ? -5.688 -0.606 -13.193 1.00 97.75 85 ASN A O 1
ATOM 616 N N . PHE A 1 86 ? -3.969 0.821 -12.933 1.00 97.88 86 PHE A N 1
ATOM 617 C CA . PHE A 1 86 ? -3.053 -0.168 -12.371 1.00 97.88 86 PHE A CA 1
ATOM 618 C C . PHE A 1 86 ? -3.544 -0.691 -11.016 1.00 97.88 86 PHE A C 1
ATOM 620 O O . PHE A 1 86 ? -3.555 -1.903 -10.813 1.00 97.88 86 PHE A O 1
ATOM 627 N N . VAL A 1 87 ? -3.991 0.186 -10.111 1.00 98.06 87 VAL A N 1
ATOM 628 C CA . VAL A 1 87 ? -4.538 -0.229 -8.809 1.00 98.06 87 VAL A CA 1
ATOM 629 C C . VAL A 1 87 ? -5.805 -1.063 -8.998 1.00 98.06 87 VAL A C 1
ATOM 631 O O . VAL A 1 87 ? -5.880 -2.167 -8.468 1.00 98.06 87 VAL A O 1
ATOM 634 N N . ASN A 1 88 ? -6.745 -0.610 -9.835 1.00 98.00 88 ASN A N 1
ATOM 635 C CA . ASN A 1 88 ? -7.988 -1.333 -10.130 1.00 98.00 88 ASN A CA 1
ATOM 636 C C . ASN A 1 88 ? -7.751 -2.731 -10.724 1.00 98.00 88 ASN A C 1
ATOM 638 O O . ASN A 1 88 ? -8.497 -3.662 -10.427 1.00 98.00 88 ASN A O 1
ATOM 642 N N . ALA A 1 89 ? -6.702 -2.901 -11.532 1.00 97.94 89 ALA A N 1
ATOM 643 C CA . ALA A 1 89 ? -6.327 -4.200 -12.090 1.00 97.94 89 ALA A CA 1
ATOM 644 C C . ALA A 1 89 ? -5.724 -5.167 -11.053 1.00 97.94 89 ALA A C 1
ATOM 646 O O . ALA A 1 89 ? -5.634 -6.365 -11.319 1.00 97.94 89 ALA A O 1
ATOM 647 N N . ASN A 1 90 ? -5.301 -4.663 -9.891 1.00 98.31 90 ASN A N 1
ATOM 648 C CA . ASN A 1 90 ? -4.573 -5.419 -8.875 1.00 98.31 90 ASN A CA 1
ATOM 649 C C . ASN A 1 90 ? -5.287 -5.481 -7.521 1.00 98.31 90 ASN A C 1
ATOM 651 O O . ASN A 1 90 ? -4.683 -5.930 -6.552 1.00 98.31 90 ASN A O 1
ATOM 655 N N . LEU A 1 91 ? -6.555 -5.074 -7.440 1.00 97.88 91 LEU A N 1
ATOM 656 C CA . LEU A 1 91 ? -7.321 -5.117 -6.195 1.00 97.88 91 LEU A CA 1
ATOM 657 C C . LEU A 1 91 ? -7.393 -6.532 -5.618 1.00 97.88 91 LEU A C 1
ATOM 659 O O . LEU A 1 91 ? -7.552 -7.527 -6.332 1.00 97.88 91 LEU A O 1
ATOM 663 N N . LYS A 1 92 ? -7.341 -6.614 -4.290 1.00 96.44 92 LYS A N 1
ATOM 664 C CA . LYS A 1 92 ? -7.674 -7.828 -3.551 1.00 96.44 92 LYS A CA 1
ATOM 665 C C . LYS A 1 92 ? -9.141 -8.179 -3.796 1.00 96.44 92 LYS A C 1
ATOM 667 O O . LYS A 1 92 ? -10.011 -7.309 -3.816 1.00 96.44 92 LYS A O 1
ATOM 672 N N . ALA A 1 93 ? -9.421 -9.469 -3.961 1.00 96.06 93 ALA A N 1
ATOM 673 C CA . ALA A 1 93 ? -10.775 -9.949 -4.207 1.00 96.06 93 ALA A CA 1
ATOM 674 C C . ALA A 1 93 ? -11.757 -9.444 -3.132 1.00 96.06 93 ALA A C 1
ATOM 676 O O . ALA A 1 93 ? -11.549 -9.673 -1.941 1.00 96.06 93 ALA A O 1
ATOM 677 N N . GLY A 1 94 ? -12.831 -8.787 -3.576 1.00 94.94 94 GLY A N 1
ATOM 678 C CA . GLY A 1 94 ? -13.866 -8.209 -2.715 1.00 94.94 94 GLY A CA 1
ATOM 679 C C . GLY A 1 94 ? -13.751 -6.698 -2.492 1.00 94.94 94 GLY A C 1
ATOM 680 O O . GLY A 1 94 ? -14.742 -6.094 -2.087 1.00 94.94 94 GLY A O 1
ATOM 681 N N . ASP A 1 95 ? -12.607 -6.079 -2.795 1.00 95.25 95 ASP A N 1
ATOM 682 C CA . ASP A 1 95 ? -12.468 -4.622 -2.730 1.00 95.25 95 ASP A CA 1
ATOM 683 C C . ASP A 1 95 ? -13.138 -3.951 -3.948 1.00 95.25 95 ASP A C 1
ATOM 685 O O . ASP A 1 95 ? -13.253 -4.538 -5.028 1.00 95.25 95 ASP A O 1
ATOM 689 N N . SER A 1 96 ? -13.619 -2.719 -3.765 1.00 95.31 96 SER A N 1
ATOM 690 C CA . SER A 1 96 ? -14.290 -1.942 -4.819 1.00 95.31 96 SER A CA 1
ATOM 691 C C . SER A 1 96 ? -13.289 -1.168 -5.678 1.00 95.31 96 SER A C 1
ATOM 693 O O . SER A 1 96 ? -12.228 -0.781 -5.198 1.00 95.31 96 SER A O 1
ATOM 695 N N . SER A 1 97 ? -13.641 -0.923 -6.943 1.00 96.69 97 SER A N 1
ATOM 696 C CA . SER A 1 97 ? -12.836 -0.101 -7.852 1.00 96.69 97 SER A CA 1
ATOM 697 C C . SER A 1 97 ? -12.863 1.377 -7.481 1.00 96.69 97 SER A C 1
ATOM 699 O O . SER A 1 97 ? -13.911 1.889 -7.089 1.00 96.69 97 SER A O 1
ATOM 701 N N . PHE A 1 98 ? -11.751 2.060 -7.729 1.00 96.06 98 PHE A N 1
ATOM 702 C CA . PHE A 1 98 ? -11.580 3.496 -7.536 1.00 96.06 98 PHE A CA 1
ATOM 703 C C . PHE A 1 98 ? -11.801 4.279 -8.830 1.00 96.06 98 PHE A C 1
ATOM 705 O O . PHE A 1 98 ? -11.529 3.795 -9.936 1.00 96.06 98 PHE A O 1
ATOM 712 N N . LEU A 1 99 ? -12.261 5.514 -8.683 1.00 95.00 99 LEU A N 1
ATOM 713 C CA . LEU A 1 99 ? -12.260 6.538 -9.715 1.00 95.00 99 LEU A CA 1
ATOM 714 C C . LEU A 1 99 ? -10.964 7.350 -9.634 1.00 95.00 99 LEU A C 1
ATOM 716 O O . LEU A 1 99 ? -10.302 7.402 -8.605 1.00 95.00 99 LEU A O 1
ATOM 720 N N . VAL A 1 100 ? -10.625 8.050 -10.718 1.00 90.69 100 VAL A N 1
ATOM 721 C CA . VAL A 1 100 ? -9.446 8.939 -10.745 1.00 90.69 100 VAL A CA 1
ATOM 722 C C . VAL A 1 100 ? -9.546 10.044 -9.686 1.00 90.69 100 VAL A C 1
ATOM 724 O O . VAL A 1 100 ? -8.536 10.460 -9.140 1.00 90.69 100 VAL A O 1
ATOM 727 N N . ALA A 1 101 ? -10.765 10.490 -9.369 1.00 91.12 101 ALA A N 1
ATOM 728 C CA . ALA A 1 101 ? -11.014 11.496 -8.337 1.00 91.12 101 ALA A CA 1
ATOM 729 C C . ALA A 1 101 ? -10.763 10.994 -6.903 1.00 91.12 101 ALA A C 1
ATOM 731 O O . ALA A 1 101 ? -10.695 11.815 -5.996 1.00 91.12 101 ALA A O 1
ATOM 732 N N . ASP A 1 102 ? -10.628 9.678 -6.706 1.00 88.00 102 ASP A N 1
ATOM 733 C CA . ASP A 1 102 ? -10.346 9.071 -5.400 1.00 88.00 102 ASP A CA 1
ATOM 734 C C . ASP A 1 102 ? -8.835 8.964 -5.125 1.00 88.00 102 ASP A C 1
ATOM 736 O O . ASP A 1 102 ? -8.438 8.415 -4.098 1.00 88.00 102 ASP A O 1
ATOM 740 N N . ALA A 1 103 ? -7.999 9.420 -6.067 1.00 93.12 103 ALA A N 1
ATOM 741 C CA . ALA A 1 103 ? -6.550 9.386 -5.970 1.00 93.12 103 ALA A CA 1
ATOM 742 C C . ALA A 1 103 ? -6.023 10.698 -5.373 1.00 93.12 103 ALA A C 1
ATOM 744 O O . ALA A 1 103 ? -6.158 11.751 -5.998 1.00 93.12 103 ALA A O 1
ATOM 745 N N . ASP A 1 104 ? -5.373 10.630 -4.211 1.00 95.12 104 ASP A N 1
ATOM 746 C CA . ASP A 1 104 ? -4.667 11.775 -3.622 1.00 95.12 104 ASP A CA 1
ATOM 747 C C . ASP A 1 104 ? -3.153 11.571 -3.725 1.00 95.12 104 ASP A C 1
ATOM 749 O O . ASP A 1 104 ? -2.632 10.512 -3.377 1.00 95.12 104 ASP A O 1
ATOM 753 N N . LYS A 1 105 ? -2.429 12.553 -4.269 1.00 95.44 105 LYS A N 1
ATOM 754 C CA . LYS A 1 105 ? -0.997 12.440 -4.571 1.00 95.44 105 LYS A CA 1
ATOM 755 C C . LYS A 1 105 ? -0.188 13.400 -3.710 1.00 95.44 105 LYS A C 1
ATOM 757 O O . LYS A 1 105 ? -0.325 14.615 -3.821 1.00 95.44 105 LYS A O 1
ATOM 762 N N . THR A 1 106 ? 0.801 12.853 -3.007 1.00 96.25 106 THR A N 1
ATOM 763 C CA . THR A 1 106 ? 1.762 13.637 -2.223 1.00 96.25 106 THR A CA 1
ATOM 764 C C . THR A 1 106 ? 3.148 13.636 -2.869 1.00 96.25 106 THR A C 1
ATOM 766 O O . THR A 1 106 ? 3.788 12.590 -2.996 1.00 96.25 106 THR A O 1
ATOM 769 N N . GLU A 1 107 ? 3.641 14.820 -3.255 1.00 94.19 107 GLU A N 1
ATOM 770 C CA . GLU A 1 107 ? 4.966 15.033 -3.857 1.00 94.19 107 GLU A CA 1
ATOM 771 C C . GLU A 1 107 ? 5.595 16.366 -3.383 1.00 94.19 107 GLU A C 1
ATOM 773 O O . GLU A 1 107 ? 4.952 17.410 -3.505 1.00 94.19 107 GLU A O 1
ATOM 778 N N . PRO A 1 108 ? 6.851 16.381 -2.889 1.00 93.25 108 PRO A N 1
ATOM 779 C CA . PRO A 1 108 ? 7.711 15.223 -2.639 1.00 93.25 108 PRO A CA 1
ATOM 780 C C . PRO A 1 108 ? 7.212 14.394 -1.450 1.00 93.25 108 PRO A C 1
ATOM 782 O O . PRO A 1 108 ? 6.706 14.936 -0.468 1.00 93.25 108 PRO A O 1
ATOM 785 N N . ALA A 1 109 ? 7.386 13.077 -1.520 1.00 94.12 109 ALA A N 1
ATOM 786 C CA . ALA A 1 109 ? 7.039 12.211 -0.400 1.00 94.12 109 ALA A CA 1
ATOM 787 C C . ALA A 1 109 ? 8.099 12.269 0.719 1.00 94.12 109 ALA A C 1
ATOM 789 O O . ALA A 1 109 ? 9.296 12.148 0.438 1.00 94.12 109 ALA A O 1
ATOM 790 N N . PRO A 1 110 ? 7.694 12.401 1.995 1.00 96.50 110 PRO A N 1
ATOM 791 C CA . PRO A 1 110 ? 8.586 12.162 3.125 1.00 96.50 110 PRO A CA 1
ATOM 792 C C . PRO A 1 110 ? 8.934 10.668 3.239 1.00 96.50 110 PRO A C 1
ATOM 794 O O . PRO A 1 110 ? 8.173 9.806 2.808 1.00 96.50 110 PRO A O 1
ATOM 797 N N . SER A 1 111 ? 10.060 10.341 3.881 1.00 95.25 111 SER A N 1
ATOM 798 C CA . SER A 1 111 ? 10.456 8.942 4.130 1.00 95.25 111 SER A CA 1
ATOM 799 C C . SER A 1 111 ? 9.522 8.207 5.095 1.00 95.25 111 SER A C 1
ATOM 801 O O . SER A 1 111 ? 9.510 6.980 5.103 1.00 95.25 111 SER A O 1
ATOM 803 N N . SER A 1 112 ? 8.749 8.941 5.900 1.00 97.31 112 SER A N 1
ATOM 804 C CA . SER A 1 112 ? 7.708 8.390 6.766 1.00 97.31 112 SER A CA 1
ATOM 805 C C . SER A 1 112 ? 6.459 9.266 6.730 1.00 97.31 112 SER A C 1
ATOM 807 O O . SER A 1 112 ? 6.579 10.492 6.703 1.00 97.31 112 SER A O 1
ATOM 809 N N . PHE A 1 113 ? 5.278 8.653 6.741 1.00 97.25 113 PHE A N 1
ATOM 810 C CA . PHE A 1 113 ? 3.986 9.342 6.699 1.00 97.25 113 PHE A CA 1
ATOM 811 C C . PHE A 1 113 ? 2.869 8.481 7.294 1.00 97.25 113 PHE A C 1
ATOM 813 O O . PHE A 1 113 ? 2.998 7.260 7.378 1.00 97.25 113 PHE A O 1
ATOM 820 N N . SER A 1 114 ? 1.778 9.139 7.678 1.00 96.19 114 SER A N 1
ATOM 821 C CA . SER A 1 114 ? 0.541 8.506 8.135 1.00 96.19 114 SER A CA 1
ATOM 822 C C . SER A 1 114 ? -0.479 8.505 7.005 1.00 96.19 114 SER A C 1
ATOM 824 O O . SER A 1 114 ? -0.522 9.462 6.233 1.00 96.19 114 SER A O 1
ATOM 826 N N . THR A 1 115 ? -1.287 7.455 6.909 1.00 95.44 115 THR A N 1
ATOM 827 C CA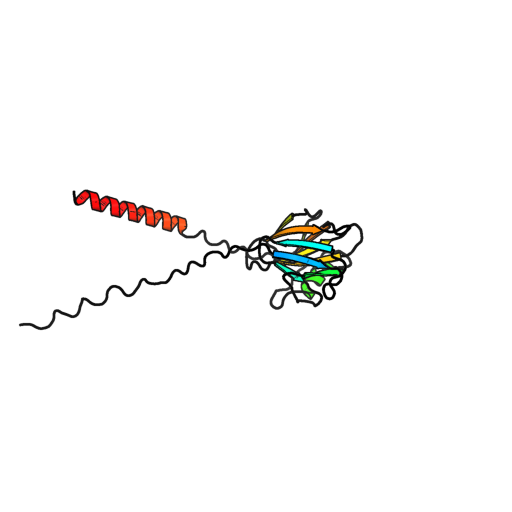 . THR A 1 115 ? -2.336 7.319 5.897 1.00 95.44 115 THR A CA 1
ATOM 828 C C . THR A 1 115 ? -3.514 6.512 6.429 1.00 95.44 115 THR A C 1
ATOM 830 O O . THR A 1 115 ? -3.328 5.491 7.092 1.00 95.44 115 THR A O 1
ATOM 833 N N . ASP A 1 116 ? -4.729 6.932 6.087 1.00 94.44 116 ASP A N 1
ATOM 834 C CA . ASP A 1 116 ? -5.955 6.150 6.294 1.00 94.44 116 ASP A CA 1
ATOM 835 C C . ASP A 1 116 ? -6.394 5.429 5.004 1.00 94.44 116 ASP A C 1
ATOM 837 O O . ASP A 1 116 ? -7.463 4.812 4.955 1.00 94.44 116 ASP A O 1
ATOM 841 N N . ALA A 1 117 ? -5.576 5.491 3.948 1.00 95.94 117 ALA A N 1
ATOM 842 C CA . ALA A 1 117 ? -5.931 4.949 2.651 1.00 95.94 117 ALA A CA 1
ATOM 843 C C . ALA A 1 117 ? -5.955 3.415 2.652 1.00 95.94 117 ALA A C 1
ATOM 845 O O . ALA A 1 117 ? -5.153 2.760 3.326 1.00 95.94 117 ALA A O 1
ATOM 846 N N . LEU A 1 118 ? -6.853 2.821 1.863 1.00 96.25 118 LEU A N 1
ATOM 847 C CA . LEU A 1 118 ? -6.915 1.371 1.690 1.00 96.25 118 LEU A CA 1
ATOM 848 C C . LE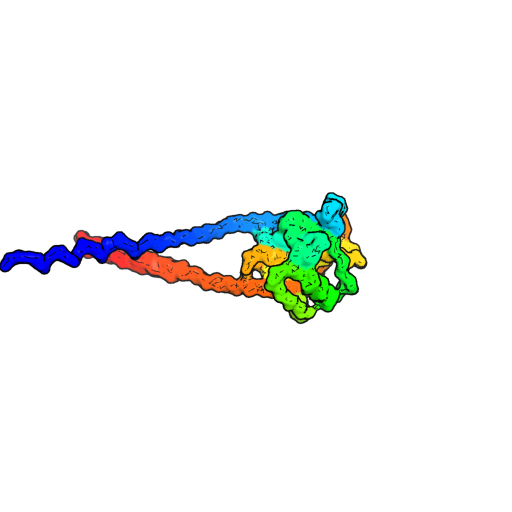U A 1 118 ? -5.759 0.869 0.815 1.00 96.25 118 LEU A C 1
ATOM 850 O O . LEU A 1 118 ? -5.166 -0.165 1.127 1.00 96.25 118 LEU A O 1
ATOM 854 N N . TYR A 1 119 ? -5.424 1.595 -0.253 1.00 97.88 119 TYR A N 1
ATOM 855 C CA . TYR A 1 119 ? -4.281 1.299 -1.114 1.00 97.88 119 TYR A CA 1
ATOM 856 C C . TYR A 1 119 ? -3.348 2.497 -1.237 1.00 97.88 119 TYR A C 1
ATOM 858 O O . TYR A 1 119 ? -3.784 3.640 -1.327 1.00 97.88 119 TYR A O 1
ATOM 866 N N . ILE A 1 120 ? -2.050 2.211 -1.289 1.00 98.12 120 ILE A N 1
ATOM 867 C CA . ILE A 1 120 ? -0.988 3.198 -1.440 1.00 98.12 120 ILE A CA 1
ATOM 868 C C . ILE A 1 120 ? -0.069 2.735 -2.566 1.00 98.12 120 ILE A C 1
ATOM 870 O O . ILE A 1 120 ? 0.541 1.667 -2.488 1.00 98.12 120 ILE A O 1
ATOM 874 N N . LEU A 1 121 ? 0.042 3.539 -3.620 1.00 98.00 121 LEU A N 1
ATOM 875 C CA . LEU A 1 121 ? 0.988 3.335 -4.709 1.00 98.00 121 LEU A CA 1
ATOM 876 C C . LEU A 1 121 ? 2.225 4.203 -4.460 1.00 98.00 121 LEU A C 1
ATOM 878 O O . LEU A 1 121 ? 2.197 5.415 -4.658 1.00 98.00 121 LEU A O 1
ATOM 882 N N . LEU A 1 122 ? 3.321 3.589 -4.023 1.00 97.38 122 LEU A N 1
ATOM 883 C CA . LEU A 1 122 ? 4.579 4.276 -3.744 1.00 97.38 122 LEU A CA 1
ATOM 884 C C . LEU A 1 122 ? 5.439 4.306 -5.002 1.00 97.38 122 LEU A C 1
ATOM 886 O O . LEU A 1 122 ? 5.757 3.259 -5.564 1.00 97.38 122 LEU A O 1
ATOM 890 N N . LYS A 1 123 ? 5.875 5.490 -5.423 1.00 95.56 123 LYS A N 1
ATOM 891 C CA . LYS A 1 123 ? 6.813 5.644 -6.530 1.00 95.56 123 LYS A CA 1
ATOM 892 C C . LYS A 1 123 ? 8.237 5.692 -5.987 1.00 95.56 123 LYS A C 1
ATOM 894 O O . LYS A 1 123 ? 8.614 6.639 -5.299 1.00 95.56 123 LYS A O 1
ATOM 899 N N . ILE A 1 124 ? 9.037 4.687 -6.331 1.00 94.81 124 ILE A N 1
ATOM 900 C CA . ILE A 1 124 ? 10.437 4.592 -5.905 1.00 94.81 124 ILE A CA 1
ATOM 901 C C . ILE A 1 124 ? 11.398 4.822 -7.071 1.00 94.81 124 ILE A C 1
ATOM 903 O O . ILE A 1 124 ? 11.054 4.627 -8.241 1.00 94.81 124 ILE A O 1
ATOM 907 N N . GLY A 1 125 ? 12.623 5.204 -6.732 1.00 88.44 125 GLY A N 1
ATOM 908 C CA . GLY A 1 125 ? 13.714 5.426 -7.667 1.00 88.44 125 GLY A CA 1
ATOM 909 C C . GLY A 1 125 ? 14.063 6.896 -7.874 1.00 88.44 125 GLY A C 1
ATOM 910 O O . GLY A 1 125 ? 13.230 7.785 -7.729 1.00 88.44 125 GLY A O 1
ATOM 911 N N . GLY A 1 126 ? 15.324 7.156 -8.223 1.00 65.12 126 GLY A N 1
ATOM 912 C CA . GLY A 1 126 ? 15.753 8.469 -8.711 1.00 65.12 126 GLY A CA 1
ATOM 913 C C . GLY A 1 126 ? 15.507 8.604 -10.221 1.00 65.12 126 GLY A C 1
ATOM 914 O O . GLY A 1 126 ? 15.786 7.675 -10.978 1.00 65.12 126 GLY A O 1
ATOM 915 N N . GLY A 1 127 ? 15.010 9.756 -10.682 1.00 55.19 127 GLY A N 1
ATOM 916 C CA . GLY A 1 127 ? 14.868 10.073 -12.115 1.00 55.19 127 GLY A CA 1
ATOM 917 C C . GLY A 1 127 ? 13.681 9.405 -12.832 1.00 55.19 127 GLY A C 1
ATOM 918 O O . GLY A 1 127 ? 12.679 9.068 -12.214 1.00 55.19 127 GLY A O 1
ATOM 919 N N . HIS A 1 128 ? 13.792 9.214 -14.156 1.00 54.59 128 HIS A N 1
ATOM 920 C CA . HIS A 1 128 ? 12.755 8.653 -15.052 1.00 54.59 128 HIS A CA 1
ATOM 921 C C . HIS A 1 128 ? 12.482 7.148 -14.876 1.00 54.59 128 HIS A C 1
ATOM 923 O O . HIS A 1 128 ? 11.921 6.508 -15.767 1.00 54.59 128 HIS A O 1
ATOM 929 N N . THR A 1 129 ? 12.894 6.549 -13.760 1.00 75.00 129 THR A N 1
ATOM 930 C CA . THR A 1 129 ? 12.525 5.162 -13.472 1.00 75.00 129 THR A CA 1
ATOM 931 C C . THR A 1 129 ? 11.025 5.125 -13.194 1.00 75.00 129 THR A C 1
ATOM 933 O O . THR A 1 129 ? 10.495 5.995 -12.510 1.00 75.00 129 THR A O 1
ATOM 936 N N . LEU A 1 130 ? 10.302 4.154 -13.750 1.00 88.25 130 LEU A N 1
ATOM 937 C CA . LEU A 1 130 ? 8.832 4.066 -13.675 1.00 88.25 130 LEU A CA 1
ATOM 938 C C . LEU A 1 130 ? 8.372 3.043 -12.622 1.00 88.25 130 LEU A C 1
ATOM 940 O O . LEU A 1 130 ? 7.249 2.554 -12.669 1.00 88.25 130 LEU A O 1
ATOM 944 N N . ASN A 1 131 ? 9.264 2.768 -11.668 1.00 94.75 131 ASN A N 1
ATOM 945 C CA . ASN A 1 131 ? 9.146 1.759 -10.623 1.00 94.75 131 ASN A CA 1
ATOM 946 C C . ASN A 1 131 ? 8.164 2.173 -9.521 1.00 94.75 131 ASN A C 1
ATOM 948 O O . ASN A 1 131 ? 8.361 3.202 -8.871 1.00 94.75 131 ASN A O 1
ATOM 952 N N . SER A 1 132 ? 7.147 1.358 -9.292 1.00 96.31 132 SER A N 1
ATOM 953 C CA . SER A 1 132 ? 6.097 1.576 -8.306 1.00 96.31 132 SER A CA 1
ATOM 954 C C . SER A 1 132 ? 5.897 0.332 -7.448 1.00 96.31 132 SER A C 1
ATOM 956 O O . SER A 1 132 ? 6.061 -0.793 -7.917 1.00 96.31 132 SER A O 1
ATOM 958 N N . LEU A 1 133 ? 5.507 0.545 -6.199 1.00 97.31 133 LEU A N 1
ATOM 959 C CA . LEU A 1 133 ? 5.129 -0.477 -5.231 1.00 97.31 133 LEU A CA 1
ATOM 960 C C . LEU A 1 133 ? 3.655 -0.277 -4.904 1.00 97.31 133 LEU A C 1
ATOM 962 O O . LEU A 1 133 ? 3.245 0.860 -4.685 1.00 97.31 133 LEU A O 1
ATOM 966 N N . LEU A 1 134 ? 2.866 -1.345 -4.832 1.00 98.44 134 LEU A N 1
ATOM 967 C CA . LEU A 1 134 ? 1.479 -1.250 -4.380 1.00 98.44 134 LEU A CA 1
ATOM 968 C C . LEU A 1 134 ? 1.337 -1.908 -3.015 1.00 98.44 134 LEU A C 1
ATOM 970 O O . LEU A 1 134 ? 1.623 -3.094 -2.860 1.00 98.44 134 LEU A O 1
ATOM 974 N N . VAL A 1 135 ? 0.882 -1.129 -2.044 1.00 98.31 135 VAL A N 1
ATOM 975 C CA . VAL A 1 135 ? 0.680 -1.533 -0.654 1.00 98.31 135 VAL A CA 1
ATOM 976 C C . VAL A 1 135 ? -0.800 -1.428 -0.327 1.00 98.31 135 VAL A C 1
ATOM 978 O O . VAL A 1 135 ? -1.480 -0.519 -0.796 1.00 98.31 135 VAL A O 1
ATOM 981 N N . ARG A 1 136 ? -1.299 -2.369 0.469 1.00 97.56 136 ARG A N 1
ATOM 982 C CA . ARG A 1 136 ? -2.654 -2.386 1.008 1.00 97.56 136 ARG A CA 1
ATOM 983 C C . ARG A 1 136 ? -2.598 -2.229 2.521 1.00 97.56 136 ARG A C 1
ATOM 985 O O . ARG A 1 136 ? -1.810 -2.898 3.193 1.00 97.56 136 ARG A O 1
ATOM 992 N N . ASN A 1 137 ? -3.462 -1.376 3.050 1.00 96.19 137 ASN A N 1
ATOM 993 C CA . ASN A 1 137 ? -3.701 -1.254 4.477 1.00 96.19 137 ASN A CA 1
ATOM 994 C C . ASN A 1 137 ? -4.614 -2.402 4.943 1.00 96.19 137 ASN A C 1
ATOM 996 O O . ASN A 1 137 ? -5.774 -2.504 4.543 1.00 96.19 137 ASN A O 1
ATOM 1000 N N . ASP A 1 138 ? -4.084 -3.295 5.779 1.00 94.88 138 ASP A N 1
ATOM 1001 C CA . ASP A 1 138 ? -4.812 -4.448 6.322 1.00 94.88 138 ASP A CA 1
ATOM 1002 C C . ASP A 1 138 ? -5.249 -4.220 7.782 1.00 94.88 138 ASP A C 1
ATOM 1004 O O . ASP A 1 138 ? -5.641 -5.165 8.468 1.00 94.88 138 ASP A O 1
ATOM 1008 N N . SER A 1 139 ? -5.207 -2.977 8.275 1.00 90.44 139 SER A N 1
ATOM 1009 C CA . SER A 1 139 ? -5.584 -2.629 9.652 1.00 90.44 139 SER A CA 1
ATOM 1010 C C . SER A 1 139 ? -7.082 -2.801 9.950 1.00 90.44 139 SER A C 1
ATOM 1012 O O . SER A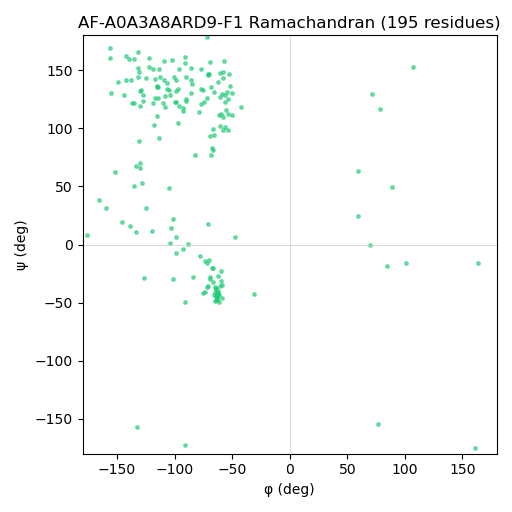 1 139 ? -7.479 -2.890 11.111 1.00 90.44 139 SER A O 1
ATOM 1014 N N . GLY A 1 140 ? -7.925 -2.832 8.912 1.00 80.12 140 GLY A N 1
ATOM 1015 C CA . GLY A 1 140 ? -9.370 -3.059 8.995 1.00 80.12 140 GLY A CA 1
ATOM 1016 C C . GLY A 1 140 ? -10.235 -1.826 9.287 1.00 80.12 140 GLY A C 1
ATOM 1017 O O . GLY A 1 140 ? -11.428 -1.896 9.012 1.00 80.12 140 GLY A O 1
ATOM 1018 N N . ALA A 1 141 ? -9.670 -0.729 9.810 1.00 73.12 141 ALA A N 1
ATOM 1019 C CA . ALA A 1 141 ? -10.329 0.588 9.973 1.00 73.12 141 ALA A CA 1
ATOM 1020 C C . ALA A 1 141 ? -9.389 1.685 10.532 1.00 73.12 141 ALA A C 1
ATOM 1022 O O . ALA A 1 141 ? -9.855 2.742 10.956 1.00 73.12 141 ALA A O 1
ATOM 1023 N N . GLY A 1 142 ? -8.087 1.409 10.650 1.00 79.44 142 GLY A N 1
ATOM 1024 C CA . GLY A 1 142 ? -7.140 2.271 11.352 1.00 79.44 142 GLY A CA 1
ATOM 1025 C C . GLY A 1 142 ? -6.104 2.896 10.427 1.00 79.44 142 GLY A C 1
ATOM 1026 O O . GLY A 1 142 ? -5.692 2.287 9.434 1.00 79.44 142 GLY A O 1
ATOM 1027 N N . GLY A 1 143 ? -5.637 4.074 10.825 1.00 89.38 143 GLY A N 1
ATOM 1028 C CA . GLY A 1 143 ? -4.483 4.704 10.210 1.00 89.38 143 GLY A CA 1
ATOM 1029 C C . GLY A 1 143 ? -3.242 3.827 10.275 1.00 89.38 143 GLY A C 1
ATOM 1030 O O . GLY A 1 143 ? -3.043 3.020 11.191 1.00 89.38 143 GLY A O 1
ATOM 1031 N N . LEU A 1 144 ? -2.424 3.980 9.251 1.00 93.44 144 LEU A N 1
ATOM 1032 C CA . LEU A 1 144 ? -1.203 3.249 9.011 1.00 93.44 144 LEU A CA 1
ATOM 1033 C C . LEU A 1 144 ? -0.058 4.256 8.990 1.00 93.44 144 LEU A C 1
ATOM 1035 O O . LEU A 1 144 ? -0.046 5.172 8.177 1.00 93.44 144 LEU A O 1
ATOM 1039 N N . GLU A 1 145 ? 0.927 4.066 9.863 1.00 96.25 145 GLU A N 1
ATOM 1040 C CA . GLU A 1 145 ? 2.192 4.789 9.747 1.00 96.25 145 GLU A CA 1
ATOM 1041 C C . GLU A 1 145 ? 3.121 3.950 8.883 1.00 96.25 145 GLU A C 1
ATOM 1043 O O . GLU A 1 145 ? 3.391 2.787 9.199 1.00 96.25 145 GLU A O 1
ATOM 1048 N N . LEU A 1 146 ? 3.606 4.544 7.804 1.00 97.38 146 LEU A N 1
ATOM 1049 C CA . LEU A 1 146 ? 4.523 3.944 6.854 1.00 97.38 146 LEU A CA 1
ATOM 1050 C C . LEU A 1 146 ? 5.896 4.592 6.991 1.00 97.38 146 LEU A C 1
ATOM 1052 O O . LEU A 1 146 ? 6.011 5.802 7.174 1.00 97.38 146 LEU A O 1
ATOM 1056 N N . SER A 1 147 ? 6.948 3.789 6.872 1.00 97.88 147 SER A N 1
ATOM 1057 C CA . SER A 1 147 ? 8.327 4.264 6.780 1.00 97.88 147 SER A CA 1
ATOM 1058 C C . SER A 1 147 ? 9.081 3.480 5.716 1.00 97.88 147 SER A C 1
ATOM 1060 O O . SER A 1 147 ? 9.156 2.252 5.779 1.00 97.88 147 SER A O 1
ATOM 1062 N N . TRP A 1 148 ? 9.604 4.191 4.720 1.00 97.81 148 TRP A N 1
ATOM 1063 C CA . TRP A 1 148 ? 10.371 3.636 3.613 1.00 97.81 148 TRP A CA 1
ATOM 1064 C C . TRP A 1 148 ? 11.872 3.788 3.858 1.00 97.81 148 TRP A C 1
ATOM 1066 O O . TRP A 1 148 ? 12.383 4.902 3.990 1.00 97.81 148 TRP A O 1
ATOM 1076 N N . ASP A 1 149 ? 12.572 2.658 3.843 1.00 97.31 149 ASP A N 1
ATOM 1077 C CA . ASP A 1 149 ? 14.029 2.562 3.860 1.00 97.31 149 ASP A CA 1
ATOM 1078 C C . ASP A 1 149 ? 14.507 1.986 2.518 1.00 97.31 149 ASP A C 1
ATOM 1080 O O . ASP A 1 149 ? 14.512 0.771 2.291 1.00 97.31 149 ASP A O 1
ATOM 1084 N N . GLY A 1 150 ? 14.800 2.884 1.576 1.00 94.81 150 GLY A N 1
ATOM 1085 C CA . GLY A 1 150 ? 15.196 2.544 0.211 1.00 94.81 150 GLY A CA 1
ATOM 1086 C C . GLY A 1 150 ? 16.693 2.276 0.073 1.00 94.81 150 GLY A C 1
ATOM 1087 O O . GLY A 1 150 ? 17.515 2.995 0.633 1.00 94.81 150 GLY A O 1
ATOM 1088 N N . GLU A 1 151 ? 17.052 1.294 -0.753 1.00 91.88 151 GLU A N 1
ATOM 1089 C CA . GLU A 1 151 ? 18.442 1.058 -1.157 1.00 91.88 151 GLU A CA 1
ATOM 1090 C C . GLU A 1 151 ? 18.937 2.146 -2.135 1.00 91.88 151 GLU A C 1
ATOM 1092 O O . GLU A 1 151 ? 18.200 3.051 -2.555 1.00 91.88 151 GLU A O 1
ATOM 1097 N N . SER A 1 152 ? 20.204 2.046 -2.548 1.00 85.19 152 SER A N 1
ATOM 1098 C CA . SER A 1 152 ? 20.796 2.949 -3.545 1.00 85.19 152 SER A CA 1
ATOM 1099 C C . SER A 1 152 ? 19.916 3.072 -4.798 1.00 85.19 152 SER A C 1
ATOM 1101 O O . SER A 1 152 ? 19.485 2.077 -5.377 1.00 85.19 152 SER A O 1
ATOM 1103 N N . ALA A 1 153 ? 19.647 4.312 -5.221 1.00 85.38 153 ALA A N 1
ATOM 1104 C CA . ALA A 1 153 ? 18.771 4.640 -6.351 1.00 85.38 153 ALA A CA 1
ATOM 1105 C C . ALA A 1 153 ? 17.313 4.141 -6.230 1.00 85.38 153 ALA A C 1
ATOM 1107 O O . ALA A 1 153 ? 16.636 4.014 -7.250 1.00 85.38 153 ALA A O 1
ATOM 1108 N N . SER A 1 154 ? 16.813 3.921 -5.007 1.00 92.31 154 SER A N 1
ATOM 1109 C CA . SER A 1 154 ? 15.418 3.549 -4.704 1.00 92.31 154 SER A CA 1
ATOM 1110 C C . SER A 1 154 ? 14.748 4.499 -3.697 1.00 92.31 154 SER A C 1
ATOM 1112 O O . SER A 1 154 ? 13.882 4.096 -2.923 1.00 92.31 154 SER A O 1
ATOM 1114 N N . GLY A 1 155 ? 15.131 5.781 -3.704 1.00 94.25 155 GLY A N 1
ATOM 1115 C CA . GLY A 1 155 ? 14.472 6.811 -2.892 1.00 94.25 155 GLY A CA 1
ATOM 1116 C C . GLY A 1 155 ? 12.990 6.969 -3.247 1.00 94.25 155 GLY A C 1
ATOM 1117 O O . GLY A 1 155 ? 12.608 6.766 -4.399 1.00 94.25 155 GLY A O 1
ATOM 1118 N N . LEU A 1 156 ? 12.159 7.311 -2.262 1.00 94.81 156 LEU A N 1
ATOM 1119 C CA . LEU A 1 156 ? 10.732 7.564 -2.464 1.00 94.81 156 LEU A CA 1
ATOM 1120 C C . LEU A 1 156 ? 10.542 8.949 -3.098 1.00 94.81 156 LEU A C 1
ATOM 1122 O O . LEU A 1 156 ? 10.981 9.944 -2.527 1.00 94.81 156 LEU A O 1
ATOM 1126 N N . SER A 1 157 ? 9.920 9.023 -4.278 1.00 94.44 157 SER A N 1
ATOM 1127 C CA . SER A 1 157 ? 9.681 10.301 -4.965 1.00 94.44 157 SER A CA 1
ATOM 1128 C C . SER A 1 157 ? 8.333 10.912 -4.588 1.00 94.44 157 SER A C 1
ATOM 1130 O O . SER A 1 157 ? 8.247 12.085 -4.234 1.00 94.44 157 SER A O 1
ATOM 1132 N N . HIS A 1 158 ? 7.278 10.104 -4.663 1.00 95.00 158 HIS A N 1
ATOM 1133 C CA . HIS A 1 158 ? 5.906 10.461 -4.316 1.00 95.00 158 HIS A CA 1
ATOM 1134 C C . HIS A 1 158 ? 5.125 9.194 -3.969 1.00 95.00 158 HIS A C 1
ATOM 1136 O O . HIS A 1 158 ? 5.579 8.079 -4.245 1.00 95.00 158 HIS A O 1
ATOM 1142 N N . TYR A 1 159 ? 3.936 9.362 -3.413 1.00 96.75 159 TYR A N 1
ATOM 1143 C CA . TYR A 1 159 ? 2.957 8.289 -3.301 1.00 96.75 159 TYR A CA 1
ATOM 1144 C C . TYR A 1 159 ? 1.574 8.793 -3.701 1.00 96.75 159 TYR A C 1
ATOM 1146 O O . TYR A 1 159 ? 1.323 10.001 -3.709 1.00 96.75 159 TYR A O 1
ATOM 1154 N N . THR A 1 160 ? 0.707 7.849 -4.047 1.00 97.50 160 THR A N 1
ATOM 1155 C CA . THR A 1 160 ? -0.699 8.105 -4.346 1.00 97.50 160 THR A CA 1
ATOM 1156 C C . THR A 1 160 ? -1.567 7.184 -3.505 1.00 97.50 160 THR A C 1
ATOM 1158 O O . THR A 1 160 ? -1.341 5.974 -3.469 1.00 97.50 160 THR A O 1
ATOM 1161 N N . GLU A 1 161 ? -2.531 7.765 -2.815 1.00 97.44 161 GLU A N 1
ATOM 1162 C CA . GLU A 1 161 ? -3.469 7.111 -1.913 1.00 97.44 161 GLU A CA 1
ATOM 1163 C C . GLU A 1 161 ? -4.794 6.859 -2.625 1.00 97.44 161 GLU A C 1
ATOM 1165 O O . GLU A 1 161 ? -5.234 7.686 -3.419 1.00 97.44 161 GLU A O 1
ATOM 1170 N N . PHE A 1 162 ? -5.419 5.712 -2.355 1.00 96.75 162 PHE A N 1
ATOM 1171 C CA . PHE A 1 162 ? -6.688 5.319 -2.961 1.00 96.75 162 PHE A CA 1
ATOM 1172 C C . PHE A 1 162 ? -7.643 4.754 -1.917 1.00 96.75 162 PHE A C 1
ATOM 1174 O O . PHE A 1 162 ? -7.359 3.731 -1.277 1.00 96.75 162 PHE A O 1
ATOM 1181 N N . GLY A 1 163 ? -8.806 5.403 -1.833 1.00 92.44 163 GLY A N 1
ATOM 1182 C CA . GLY A 1 163 ? -9.908 5.049 -0.950 1.00 92.44 163 GLY A CA 1
ATOM 1183 C C . GLY A 1 163 ? -9.600 5.339 0.509 1.00 92.44 163 GLY A C 1
ATOM 1184 O O . GLY A 1 163 ? -8.597 4.879 1.030 1.00 92.44 163 GLY A O 1
ATOM 1185 N N . GLU A 1 164 ? -10.490 6.036 1.200 1.00 84.31 164 GLU A N 1
ATOM 1186 C CA . GLU A 1 164 ? -10.382 6.213 2.646 1.00 84.31 164 GLU A CA 1
ATOM 1187 C C . GLU A 1 164 ? -11.030 5.022 3.354 1.00 84.31 164 GLU A C 1
ATOM 1189 O O . GLU A 1 164 ? -12.169 4.641 3.054 1.00 84.31 164 GLU A O 1
ATOM 1194 N N . LEU A 1 165 ? -10.326 4.420 4.313 1.00 77.81 165 LEU A N 1
ATOM 1195 C CA . LEU A 1 165 ? -10.994 3.530 5.248 1.00 77.81 165 LEU A CA 1
ATOM 1196 C C . LEU A 1 165 ? -11.959 4.371 6.089 1.00 77.81 165 LEU A C 1
ATOM 1198 O O . LEU A 1 165 ? -11.556 5.407 6.621 1.00 77.81 165 LEU A O 1
ATOM 1202 N N . PRO A 1 166 ? -13.229 3.952 6.247 1.00 68.44 166 PRO A N 1
ATOM 1203 C CA . PRO A 1 166 ? -14.136 4.667 7.119 1.00 68.44 166 PRO A CA 1
ATOM 1204 C C . PRO A 1 166 ? -13.532 4.642 8.517 1.00 68.44 166 PRO A C 1
ATOM 1206 O O . PRO A 1 166 ? -13.444 3.581 9.142 1.00 68.44 166 PRO A O 1
ATOM 1209 N N . ILE A 1 167 ? -13.121 5.812 9.007 1.00 63.84 167 ILE A N 1
ATOM 1210 C CA . ILE A 1 167 ? -12.695 5.970 10.389 1.00 63.84 167 ILE A CA 1
ATOM 1211 C C . ILE A 1 167 ? -13.950 5.712 11.209 1.00 63.84 167 ILE A C 1
ATOM 1213 O O . ILE A 1 167 ? -14.802 6.587 11.387 1.00 63.84 167 ILE A O 1
ATOM 1217 N N . THR A 1 168 ? -14.135 4.471 11.660 1.00 59.19 168 THR A N 1
ATOM 1218 C CA . THR A 1 168 ? -15.194 4.184 12.610 1.00 59.19 168 THR A CA 1
ATOM 1219 C C . THR A 1 168 ? -14.765 4.918 13.859 1.00 59.19 168 THR A C 1
ATOM 1221 O O . THR A 1 168 ? -13.880 4.455 14.579 1.00 59.19 168 THR A O 1
ATOM 1224 N N . THR A 1 169 ? -15.326 6.104 14.087 1.00 58.00 169 THR A N 1
ATOM 1225 C CA . THR A 1 169 ? -15.168 6.790 15.357 1.00 58.00 169 THR A CA 1
ATOM 1226 C C . THR A 1 169 ? -15.679 5.802 16.385 1.00 58.00 169 THR A C 1
ATOM 1228 O O . THR A 1 169 ? -16.891 5.594 16.487 1.00 58.00 169 THR A O 1
ATOM 1231 N N . ILE A 1 170 ? -14.766 5.114 17.073 1.00 58.44 170 ILE A N 1
ATOM 1232 C CA . ILE A 1 170 ? -15.127 4.256 18.190 1.00 58.44 170 ILE A CA 1
ATOM 1233 C C . ILE A 1 170 ? -15.886 5.207 19.103 1.00 58.44 170 ILE A C 1
ATOM 1235 O O . ILE A 1 170 ? -15.284 6.203 19.522 1.00 58.44 170 ILE A O 1
ATOM 1239 N N . PRO A 1 171 ? -17.194 4.991 19.345 1.00 62.16 171 PRO A N 1
ATOM 1240 C CA . PRO A 1 171 ? -17.933 5.840 20.255 1.00 62.16 171 PRO A CA 1
ATOM 1241 C C . PRO A 1 171 ? -17.121 5.805 21.532 1.00 62.16 171 PRO A C 1
ATOM 1243 O O . PRO A 1 171 ? -16.945 4.710 22.080 1.00 62.16 171 PRO A O 1
ATOM 1246 N N . LEU A 1 172 ? -16.520 6.949 21.901 1.00 61.75 172 LEU A N 1
ATOM 1247 C CA . LEU A 1 172 ? -15.640 7.045 23.061 1.00 61.75 172 LEU A CA 1
ATOM 1248 C C . LEU A 1 172 ? -16.335 6.248 24.143 1.00 61.75 172 LEU A C 1
ATOM 1250 O O . LEU A 1 172 ? -17.512 6.540 24.406 1.00 61.75 172 LEU A O 1
ATOM 1254 N N . PRO A 1 173 ? -15.701 5.166 24.641 1.00 56.53 173 PRO A N 1
ATOM 1255 C CA . PRO A 1 173 ? -16.420 4.205 25.430 1.00 56.53 173 PRO A CA 1
ATOM 1256 C C . PRO A 1 173 ? -17.103 4.996 26.517 1.00 56.53 173 PRO A C 1
ATOM 1258 O O . PRO A 1 173 ? -16.576 5.995 27.024 1.00 56.53 173 PRO A O 1
ATOM 1261 N N . ALA A 1 174 ? -18.267 4.513 26.900 1.00 61.91 174 ALA A N 1
ATOM 1262 C CA . ALA A 1 174 ? -18.967 4.954 28.074 1.00 61.91 174 ALA A CA 1
ATOM 1263 C C . ALA A 1 174 ? -18.067 5.027 29.328 1.00 61.91 174 ALA A C 1
ATOM 1265 O O . ALA A 1 174 ? -18.615 5.307 30.358 1.00 61.91 174 ALA A O 1
ATOM 1266 N N . GLY A 1 175 ? -16.739 4.831 29.303 1.00 62.97 175 GLY A N 1
ATOM 1267 C CA . GLY A 1 175 ? -15.737 5.272 30.276 1.00 62.97 175 GLY A CA 1
ATOM 1268 C C . GLY A 1 175 ? -16.060 6.580 30.999 1.00 62.97 175 GLY A C 1
ATOM 1269 O O . GLY A 1 175 ? -15.941 6.609 32.216 1.00 62.97 175 GLY A O 1
ATOM 1270 N N . GLY A 1 176 ? -16.569 7.614 30.320 1.00 72.00 176 GLY A N 1
ATOM 1271 C CA . GLY A 1 176 ? -17.107 8.797 31.012 1.00 72.00 176 GLY A CA 1
ATOM 1272 C C . GLY A 1 176 ? -18.304 8.456 31.915 1.00 72.00 176 GLY A C 1
ATOM 1273 O O . GLY A 1 176 ? -18.313 8.771 33.101 1.00 72.00 176 GLY A O 1
ATOM 1274 N N . LEU A 1 177 ? -19.286 7.725 31.387 1.00 77.62 177 LEU A N 1
ATOM 1275 C CA . LEU A 1 177 ? -20.444 7.207 32.127 1.00 77.62 177 LEU A CA 1
ATOM 1276 C C . LEU A 1 177 ? -20.092 6.099 33.145 1.00 77.62 177 LEU A C 1
ATOM 1278 O O . LEU A 1 177 ? -20.757 5.985 34.167 1.00 77.62 177 LEU A O 1
ATOM 1282 N N . LEU A 1 178 ? -19.051 5.302 32.917 1.00 80.31 178 LEU A N 1
ATOM 1283 C CA . LEU A 1 178 ? -18.540 4.230 33.769 1.00 80.31 178 LEU A CA 1
ATOM 1284 C C . LEU A 1 178 ? -17.797 4.837 34.952 1.00 80.31 178 LEU A C 1
ATOM 1286 O O . LEU A 1 178 ? -18.005 4.418 36.083 1.00 80.31 178 LEU A O 1
ATOM 1290 N N . LEU A 1 179 ? -17.001 5.879 34.712 1.00 84.50 179 LEU A N 1
ATOM 1291 C CA . LEU A 1 179 ? -16.381 6.673 35.763 1.00 84.50 179 LEU A CA 1
ATOM 1292 C C . LEU A 1 179 ? -17.451 7.394 36.588 1.00 84.50 179 LEU A C 1
ATOM 1294 O O . LEU A 1 179 ? -17.404 7.349 37.815 1.00 84.50 179 LEU A O 1
ATOM 1298 N N . LEU A 1 180 ? -18.452 8.001 35.940 1.00 84.00 180 LEU A N 1
ATOM 1299 C CA . LEU A 1 180 ? -19.559 8.668 36.632 1.00 84.00 180 LEU A CA 1
ATOM 1300 C C . LEU A 1 180 ? -20.423 7.691 37.442 1.00 84.00 180 LEU A C 1
ATOM 1302 O O . LEU A 1 180 ? -20.788 8.001 38.574 1.00 84.00 180 LEU A O 1
ATOM 1306 N N . THR A 1 181 ? -20.726 6.501 36.922 1.00 84.56 181 THR A N 1
ATOM 1307 C CA . THR A 1 181 ? -21.476 5.470 37.662 1.00 84.56 181 THR A CA 1
ATOM 1308 C C . THR A 1 181 ? -20.642 4.843 38.774 1.00 84.56 181 THR A C 1
ATOM 1310 O O . THR A 1 181 ? -21.175 4.616 39.859 1.00 84.56 181 THR A O 1
ATOM 1313 N N . ALA A 1 182 ? -19.338 4.642 38.570 1.00 86.62 182 ALA A N 1
ATOM 1314 C CA . ALA A 1 182 ? -18.426 4.197 39.619 1.00 86.62 182 ALA A CA 1
ATOM 1315 C C . ALA A 1 182 ? -18.336 5.228 40.755 1.00 86.62 182 ALA A C 1
ATOM 1317 O O . ALA A 1 182 ? -18.497 4.870 41.922 1.00 86.62 182 ALA A O 1
ATOM 1318 N N . LEU A 1 183 ? -18.167 6.515 40.428 1.00 88.44 183 LEU A N 1
ATOM 1319 C CA . LEU A 1 183 ? -18.164 7.614 41.400 1.00 88.44 183 LEU A CA 1
ATOM 1320 C C . LEU A 1 183 ? -19.517 7.746 42.114 1.00 88.44 183 LEU A C 1
ATOM 1322 O O . LEU A 1 183 ? -19.559 7.868 43.340 1.00 88.44 183 LEU A O 1
ATOM 1326 N N . GLY A 1 184 ? -20.625 7.661 41.374 1.00 90.25 184 GLY A N 1
ATOM 1327 C CA . GLY A 1 184 ? -21.978 7.686 41.931 1.00 90.25 184 GLY A CA 1
ATOM 1328 C C . GLY A 1 184 ? -22.243 6.517 42.884 1.00 90.25 184 GLY A C 1
ATOM 1329 O O . GLY A 1 184 ? -22.763 6.713 43.985 1.00 90.25 184 GLY A O 1
ATOM 1330 N N . GLY A 1 185 ? -21.814 5.308 42.514 1.00 89.50 185 GLY A N 1
ATOM 1331 C CA . GLY A 1 185 ? -21.894 4.114 43.353 1.00 89.50 185 GLY A CA 1
ATOM 1332 C C . GLY A 1 185 ? -21.060 4.231 44.632 1.00 89.50 185 GLY A C 1
ATOM 1333 O O . GLY A 1 185 ? -21.556 3.926 45.721 1.00 89.50 185 GLY A O 1
ATOM 1334 N N . LEU A 1 186 ? -19.828 4.745 44.530 1.00 89.44 186 LEU A N 1
ATOM 1335 C CA . LEU A 1 186 ? -18.953 4.975 45.685 1.00 89.44 186 LEU A CA 1
ATOM 1336 C C . LEU A 1 186 ? -19.552 6.003 46.658 1.00 89.44 186 LEU A C 1
ATOM 1338 O O . LEU A 1 186 ? -19.541 5.790 47.873 1.00 89.44 186 LEU A O 1
ATOM 1342 N N . GLY A 1 187 ? -20.129 7.089 46.134 1.00 89.94 187 GLY A N 1
ATOM 1343 C CA . GLY A 1 187 ? -20.792 8.120 46.934 1.00 89.94 187 GLY A CA 1
ATOM 1344 C C . GLY A 1 187 ? -21.996 7.584 47.717 1.00 89.94 187 GLY A C 1
ATOM 1345 O O . GLY A 1 187 ? -22.145 7.861 48.912 1.00 89.94 187 GLY A O 1
ATOM 1346 N N . ILE A 1 188 ? -22.829 6.750 47.085 1.00 89.06 188 ILE A N 1
ATOM 1347 C CA . ILE A 1 188 ? -23.973 6.104 47.748 1.00 89.06 188 ILE A CA 1
ATOM 1348 C C . ILE A 1 188 ? -23.497 5.120 48.828 1.00 89.06 188 ILE A C 1
ATOM 1350 O O . ILE A 1 188 ? -24.036 5.120 49.941 1.00 89.06 188 ILE A O 1
ATOM 1354 N N . ALA A 1 189 ? -22.467 4.317 48.546 1.00 84.12 189 ALA A N 1
ATOM 1355 C CA . ALA A 1 189 ? -21.895 3.382 49.514 1.00 84.12 189 ALA A CA 1
ATOM 1356 C C . ALA A 1 189 ? -21.313 4.103 50.745 1.00 84.12 189 ALA A C 1
ATOM 1358 O O . ALA A 1 189 ? -21.552 3.680 51.881 1.00 84.12 189 ALA A O 1
ATOM 1359 N N . ALA A 1 190 ? -20.623 5.230 50.545 1.00 84.06 190 ALA A N 1
ATOM 1360 C CA . ALA A 1 190 ? -20.090 6.055 51.627 1.00 84.06 190 ALA A CA 1
ATOM 1361 C C . ALA A 1 190 ? -21.200 6.658 52.510 1.00 84.06 190 ALA A C 1
ATOM 1363 O O . ALA A 1 190 ? -21.058 6.705 53.735 1.00 84.06 190 ALA A O 1
ATOM 1364 N N . ARG A 1 191 ? -22.340 7.063 51.925 1.00 83.94 191 ARG A N 1
ATOM 1365 C CA . ARG A 1 191 ? -23.481 7.610 52.684 1.00 83.94 191 ARG A CA 1
ATOM 1366 C C . ARG A 1 191 ? -24.122 6.578 53.614 1.00 83.94 191 ARG A C 1
ATOM 1368 O O . ARG A 1 191 ? -24.530 6.940 54.716 1.00 83.94 191 ARG A O 1
ATOM 1375 N N . ARG A 1 192 ? -24.207 5.304 53.210 1.00 81.75 192 ARG A N 1
ATOM 1376 C CA . ARG A 1 192 ? -24.824 4.249 54.042 1.00 81.75 192 ARG A CA 1
ATOM 1377 C C . ARG A 1 192 ? -24.018 3.953 55.310 1.00 81.75 192 ARG A C 1
ATOM 1379 O O . ARG A 1 192 ? -24.623 3.676 56.339 1.00 81.75 192 ARG A O 1
ATOM 1386 N N . ARG A 1 193 ? -22.686 4.087 55.276 1.00 78.62 193 ARG A N 1
ATOM 1387 C CA . ARG A 1 193 ? -21.822 3.829 56.446 1.00 78.62 193 ARG A CA 1
ATOM 1388 C C . ARG A 1 193 ? -21.974 4.866 57.564 1.00 78.62 193 ARG A C 1
ATOM 1390 O O . ARG A 1 193 ? -21.812 4.516 58.721 1.00 78.62 193 ARG A O 1
ATOM 1397 N N . ARG A 1 194 ? -22.348 6.111 57.245 1.00 76.25 194 ARG A N 1
ATOM 1398 C CA . ARG A 1 194 ? -22.505 7.190 58.243 1.00 76.25 194 ARG A CA 1
ATOM 1399 C C . ARG A 1 194 ? -23.803 7.136 59.057 1.00 76.25 194 ARG A C 1
ATOM 1401 O O . ARG A 1 194 ? -23.948 7.923 59.974 1.00 76.25 194 ARG A O 1
ATOM 1408 N N . LYS A 1 195 ? -24.765 6.278 58.697 1.00 66.88 195 LYS A N 1
ATOM 1409 C CA . LYS A 1 195 ? -26.022 6.106 59.454 1.00 66.88 195 LYS A CA 1
ATOM 1410 C C . LYS A 1 195 ? -26.011 4.898 60.398 1.00 66.88 195 LYS A C 1
ATOM 1412 O O . LYS A 1 195 ? -26.980 4.704 61.118 1.00 66.88 195 LYS A O 1
ATOM 1417 N N . ALA A 1 196 ? -24.971 4.068 60.333 1.00 60.50 196 ALA A N 1
ATOM 1418 C CA . ALA A 1 196 ? -24.828 2.863 61.150 1.00 60.50 196 ALA A CA 1
ATOM 1419 C C . ALA A 1 196 ? -23.821 3.032 62.307 1.00 60.50 196 ALA A C 1
ATOM 1421 O O . ALA A 1 196 ? -23.588 2.075 63.038 1.00 60.50 196 ALA A O 1
ATOM 1422 N N . ALA A 1 197 ? -23.231 4.223 62.445 1.00 52.84 197 ALA A N 1
ATOM 1423 C CA . ALA A 1 197 ? -22.410 4.664 63.570 1.00 52.84 197 ALA A CA 1
ATOM 1424 C C . ALA A 1 197 ? -23.116 5.848 64.237 1.00 52.84 197 ALA A C 1
ATOM 1426 O O . ALA A 1 197 ? -23.008 5.964 65.473 1.00 52.84 197 ALA A O 1
#

InterPro domains:
  IPR022472 VPLPA-CTERM sorting domain [TIGR03370] (170-194)

Sequence (197 aa):
MFGLQRAIVAIGVAALMAVYTVALPTKSHAATITFYDDPAGPADKRGTLTCSVACSALFSTPGTYNTTVGGVFTVHPPNETTQTNFVNANLKAGDSSFLVADADKTEPAPSSFSTDALYILLKIGGGHTLNSLLVRNDSGAGGLELSWDGESASGLSHYTEFGELPITTIPLPAGGLLLLTALGGLGIAARRRRKAA

Mean predicted aligned error: 10.65 Å

pLDDT: mean 83.51, std 17.61, range [43.03, 98.44]

Organism: NCBI:txid2320272